Protein AF-A0A7X7N9G4-F1 (afdb_monomer)

Secondary structure (DSSP, 8-state):
-----EE--TTS-B--EEE-TTS-EEEE-SS-B---TT-----SSTT--TTSPPPPGGG------EEPPPPP-TT--SS--IIIIIHHHHHHHTTTTTTS--TT-S-----PPP--TTSSSPPPHHHHHHHSSTTTS----TT-S-SS--TTSSHHHHSSHHHHHHTTSSHHHHT-HHHHHHHHHHHHTTT---SS--SS-GGGPEE-HHHHHHHHHHHHHHH-HHHHTS-GGGT--SSSGGG-HHHHTTS-GGGT------TT---STT-HHHHHHHHHHHHTEEPPPPPPTTSS---SS-SS---S--TTTTTSSS--

pLDDT: mean 86.3, std 14.55, range [37.72, 98.81]

Mean predicted aligned error: 7.98 Å

Solvent-accessible surface area (backbone atoms only — not comparable to full-atom values): 19242 Å² total; per-residue (Å²): 139,86,80,86,54,60,61,73,70,56,80,40,84,41,69,55,64,48,60,49,97,86,64,37,40,38,40,69,52,96,57,73,50,71,42,57,85,91,60,87,86,85,73,75,53,94,87,53,68,87,90,54,79,52,79,60,68,92,78,49,88,73,68,73,73,40,79,74,78,79,79,85,55,86,88,58,88,80,49,74,27,30,62,52,56,41,41,44,43,30,64,74,65,37,23,90,60,16,53,73,78,47,96,78,55,93,53,54,45,40,63,45,61,61,96,50,99,80,54,98,73,75,61,29,41,23,55,49,53,47,60,70,34,89,57,34,50,30,62,79,44,90,97,68,61,69,97,66,92,56,78,39,71,39,19,25,60,46,12,50,45,49,60,43,43,78,72,50,75,41,59,73,40,66,74,31,58,69,52,44,50,46,50,37,49,39,29,58,57,53,60,50,59,64,33,66,88,67,81,49,39,47,73,68,42,44,77,30,70,66,26,38,51,53,35,32,52,53,36,28,75,65,72,29,61,74,68,36,68,49,61,63,56,73,36,49,32,74,55,30,61,88,58,8,44,71,70,21,34,30,17,42,58,94,68,73,25,61,53,74,37,79,77,80,43,40,83,43,80,81,28,69,66,44,48,50,50,53,52,32,57,61,49,20,40,45,67,48,72,67,45,50,95,68,56,29,62,74,55,84,75,76,84,77,84,74,49,86,42,62,76,74,62,65,68,62,70,79,72,122

Structure (mmCIF, N/CA/C/O backbone):
data_AF-A0A7X7N9G4-F1
#
_entry.id   AF-A0A7X7N9G4-F1
#
loop_
_atom_site.group_PDB
_atom_site.id
_atom_site.type_symbol
_atom_site.label_atom_id
_atom_site.label_alt_id
_atom_site.label_comp_id
_atom_site.label_asym_id
_atom_site.label_entity_id
_atom_site.label_seq_id
_atom_site.pdbx_PDB_ins_code
_atom_site.Cartn_x
_atom_site.Cartn_y
_atom_site.Cartn_z
_atom_site.occupancy
_atom_site.B_iso_or_equiv
_atom_site.auth_seq_id
_atom_site.auth_comp_id
_atom_site.auth_asym_id
_atom_site.auth_atom_id
_atom_site.pdbx_PDB_model_num
ATOM 1 N N . ASP A 1 1 ? 17.785 -18.626 -19.287 1.00 74.75 1 ASP A N 1
ATOM 2 C CA . ASP A 1 1 ? 18.273 -17.929 -20.500 1.00 74.75 1 ASP A CA 1
ATOM 3 C C . ASP A 1 1 ? 17.865 -16.450 -20.542 1.00 74.75 1 ASP A C 1
ATOM 5 O O . ASP A 1 1 ? 18.424 -15.724 -21.350 1.00 74.75 1 ASP A O 1
ATOM 9 N N . GLY A 1 2 ? 16.975 -15.982 -19.654 1.00 81.06 2 GLY A N 1
ATOM 10 C CA . GLY A 1 2 ? 16.645 -14.555 -19.510 1.00 81.06 2 GLY A CA 1
ATOM 11 C C . GLY A 1 2 ? 15.605 -14.051 -20.513 1.00 81.06 2 GLY A C 1
ATOM 12 O O . GLY A 1 2 ? 15.387 -12.847 -20.603 1.00 81.06 2 GLY A O 1
ATOM 13 N N . GLN A 1 3 ? 14.977 -14.957 -21.263 1.00 82.69 3 GLN A N 1
ATOM 14 C CA . GLN A 1 3 ? 13.930 -14.633 -22.227 1.00 82.69 3 GLN A CA 1
ATOM 15 C C . GLN A 1 3 ? 12.581 -14.476 -21.513 1.00 82.69 3 GLN A C 1
ATOM 17 O O . GLN A 1 3 ? 12.318 -15.156 -20.521 1.00 82.69 3 GLN A O 1
ATOM 22 N N . ALA A 1 4 ? 11.724 -13.590 -22.023 1.00 86.81 4 ALA A N 1
ATOM 23 C CA . ALA A 1 4 ? 10.362 -13.393 -21.536 1.00 86.81 4 ALA A CA 1
ATOM 24 C C . ALA A 1 4 ? 9.402 -13.239 -22.723 1.00 86.81 4 ALA A C 1
ATOM 26 O O . ALA A 1 4 ? 9.714 -12.530 -23.680 1.00 86.81 4 ALA A O 1
ATOM 27 N N . HIS A 1 5 ? 8.250 -13.909 -22.659 1.00 89.06 5 HIS A N 1
ATOM 28 C CA . HIS A 1 5 ? 7.237 -13.934 -23.712 1.00 89.06 5 HIS A CA 1
ATOM 29 C C . HIS A 1 5 ? 5.847 -13.898 -23.070 1.00 89.06 5 HIS A C 1
ATOM 31 O O . HIS A 1 5 ? 5.481 -14.812 -22.337 1.00 89.06 5 HIS A O 1
ATOM 37 N N . PHE A 1 6 ? 5.103 -12.815 -23.286 1.00 90.94 6 PHE A N 1
ATOM 38 C CA . PHE A 1 6 ? 3.817 -12.595 -22.628 1.00 90.94 6 PHE A CA 1
ATOM 39 C C . PHE A 1 6 ? 2.901 -11.677 -23.440 1.00 90.94 6 PHE A C 1
ATOM 41 O O . PHE A 1 6 ? 3.365 -10.849 -24.229 1.00 90.94 6 PHE A O 1
ATOM 48 N N . ASN A 1 7 ? 1.595 -11.801 -23.208 1.00 91.88 7 ASN A N 1
ATOM 49 C CA . ASN A 1 7 ? 0.581 -10.951 -23.820 1.00 91.88 7 ASN A CA 1
ATOM 50 C C . ASN A 1 7 ? 0.554 -9.563 -23.163 1.00 91.88 7 ASN A C 1
ATOM 52 O O . ASN A 1 7 ? 0.627 -9.426 -21.941 1.00 91.88 7 ASN A O 1
ATOM 56 N N . LEU A 1 8 ? 0.398 -8.519 -23.980 1.00 90.88 8 LEU A N 1
ATOM 57 C CA . LEU A 1 8 ? 0.253 -7.134 -23.531 1.00 90.88 8 LEU A CA 1
ATOM 58 C C . LEU A 1 8 ? -1.127 -6.580 -23.903 1.00 90.88 8 LEU A C 1
ATOM 60 O O . LEU A 1 8 ? -1.654 -6.914 -24.966 1.00 90.88 8 LEU A O 1
ATOM 64 N N . PRO A 1 9 ? -1.711 -5.690 -23.081 1.00 90.31 9 PRO A N 1
ATOM 65 C CA . PRO A 1 9 ? -2.938 -5.009 -23.456 1.00 90.31 9 PRO A CA 1
ATOM 66 C C . PRO A 1 9 ? -2.675 -4.036 -24.613 1.00 90.31 9 PRO A C 1
ATOM 68 O O . PRO A 1 9 ? -1.755 -3.216 -24.570 1.00 90.31 9 PRO A O 1
ATOM 71 N N . SER A 1 10 ? -3.513 -4.102 -25.645 1.00 92.06 10 SER A N 1
ATOM 72 C CA . SER A 1 10 ? -3.410 -3.219 -26.807 1.00 92.06 10 SER A CA 1
ATOM 73 C C . SER A 1 10 ? -3.841 -1.789 -26.480 1.00 92.06 10 SER A C 1
ATOM 75 O O . SER A 1 10 ? -4.840 -1.586 -25.788 1.00 92.06 10 SER A O 1
ATOM 77 N N . GLY A 1 11 ? -3.144 -0.796 -27.036 1.00 90.44 11 GLY A N 1
ATOM 78 C CA . GLY A 1 11 ? -3.508 0.620 -26.897 1.00 90.44 11 GLY A CA 1
ATOM 79 C C . GLY A 1 11 ? -3.237 1.233 -25.516 1.00 90.44 11 GLY A C 1
ATOM 80 O O . GLY A 1 11 ? -3.712 2.333 -25.239 1.00 90.44 11 GLY A O 1
ATOM 81 N N . ILE A 1 12 ? -2.472 0.552 -24.656 1.00 90.38 12 ILE A N 1
ATOM 82 C CA . ILE A 1 12 ? -2.100 1.025 -23.315 1.00 90.38 12 ILE A CA 1
ATOM 83 C C . ILE A 1 12 ? -0.577 1.252 -23.258 1.00 90.38 12 ILE A C 1
ATOM 85 O O . ILE A 1 12 ? 0.165 0.409 -23.763 1.00 90.38 12 ILE A O 1
ATOM 89 N N . PRO A 1 13 ? -0.086 2.358 -22.658 1.00 92.19 13 PRO A N 1
ATOM 90 C CA . PRO A 1 13 ? 1.337 2.525 -22.371 1.00 92.19 13 PRO A CA 1
ATOM 91 C C . PRO A 1 13 ? 1.828 1.463 -21.402 1.00 92.19 13 PRO A C 1
ATOM 93 O O . PRO A 1 13 ? 1.299 1.355 -20.296 1.00 92.19 13 PRO A O 1
ATOM 96 N N . ILE A 1 14 ? 2.893 0.756 -21.766 1.00 90.88 14 ILE A N 1
ATOM 97 C CA . ILE A 1 14 ? 3.520 -0.232 -20.891 1.00 90.88 14 ILE A CA 1
ATOM 98 C C . ILE A 1 14 ? 4.978 0.136 -20.638 1.00 90.88 14 ILE A C 1
ATOM 100 O O . ILE A 1 14 ? 5.727 0.485 -21.551 1.00 90.88 14 ILE A O 1
ATOM 104 N N . GLN A 1 15 ? 5.373 0.042 -19.372 1.00 91.00 15 GLN A N 1
ATOM 105 C CA . GLN A 1 15 ? 6.755 0.085 -18.919 1.00 91.00 15 GLN A CA 1
ATOM 106 C C . GLN A 1 15 ? 7.137 -1.300 -18.392 1.00 91.00 15 GLN A C 1
ATOM 108 O O . GLN A 1 15 ? 6.329 -1.959 -17.745 1.00 91.00 15 GLN A O 1
ATOM 113 N N . LEU A 1 16 ? 8.370 -1.731 -18.658 1.00 91.81 16 LEU A N 1
ATOM 114 C CA . LEU A 1 16 ? 8.888 -3.027 -18.225 1.00 91.81 16 LEU A CA 1
ATOM 115 C C . LEU A 1 16 ? 9.985 -2.844 -17.173 1.00 91.81 16 LEU A C 1
ATOM 117 O O . LEU A 1 16 ? 10.823 -1.942 -17.283 1.00 91.81 16 LEU A O 1
ATOM 121 N N . GLN A 1 17 ? 9.989 -3.729 -16.178 1.00 93.44 17 GLN A N 1
ATOM 122 C CA . GLN A 1 17 ? 11.024 -3.831 -15.153 1.00 93.44 17 GLN A CA 1
ATOM 123 C C . GLN A 1 17 ? 11.532 -5.270 -15.090 1.00 93.44 17 GLN A C 1
ATOM 125 O O . GLN A 1 17 ? 10.741 -6.204 -14.980 1.00 93.44 17 GLN A O 1
ATOM 130 N N . ALA A 1 18 ? 12.850 -5.450 -15.153 1.00 93.62 18 ALA A N 1
ATOM 131 C CA . ALA A 1 18 ? 13.470 -6.741 -14.886 1.00 93.62 18 ALA A CA 1
ATOM 132 C C . ALA A 1 18 ? 13.637 -6.884 -13.372 1.00 93.62 18 ALA A C 1
ATOM 134 O O . ALA A 1 18 ? 14.302 -6.048 -12.758 1.00 93.62 18 ALA A O 1
ATOM 135 N N . LEU A 1 19 ? 13.036 -7.912 -12.776 1.00 94.56 19 LEU A N 1
ATOM 136 C CA . LEU A 1 19 ? 13.039 -8.123 -11.327 1.00 94.56 19 LEU A CA 1
ATOM 137 C C . LEU A 1 19 ? 14.070 -9.183 -10.922 1.00 94.56 19 LEU A C 1
ATOM 139 O O . LEU A 1 19 ? 14.313 -10.138 -11.661 1.00 94.56 19 LEU A O 1
ATOM 143 N N . ASP A 1 20 ? 14.671 -9.036 -9.742 1.00 95.56 20 ASP A N 1
ATOM 144 C CA . ASP A 1 20 ? 15.473 -10.094 -9.131 1.00 95.56 20 ASP A CA 1
ATOM 145 C C . ASP A 1 20 ? 14.619 -11.062 -8.288 1.00 95.56 20 ASP A C 1
ATOM 147 O O . ASP A 1 20 ? 13.395 -10.960 -8.196 1.00 95.56 20 ASP A O 1
ATOM 151 N N . LYS A 1 21 ? 15.280 -12.021 -7.628 1.00 94.88 21 LYS A N 1
ATOM 152 C CA . LYS A 1 21 ? 14.615 -13.029 -6.790 1.00 94.88 21 LYS A CA 1
ATOM 153 C C . LYS A 1 21 ? 13.880 -12.464 -5.567 1.00 94.88 21 LYS A C 1
ATOM 155 O O . LYS A 1 21 ? 13.141 -13.212 -4.935 1.00 94.88 21 LYS A O 1
ATOM 160 N N . THR A 1 22 ? 14.138 -11.215 -5.167 1.00 94.19 22 THR A N 1
ATOM 161 C CA . THR A 1 22 ? 13.434 -10.565 -4.050 1.00 94.19 22 THR A CA 1
ATOM 162 C C . THR A 1 22 ? 12.274 -9.697 -4.537 1.00 94.19 22 THR A C 1
ATOM 164 O O . THR A 1 22 ? 11.559 -9.133 -3.707 1.00 94.19 22 THR A O 1
ATOM 167 N N . GLY A 1 23 ? 12.046 -9.638 -5.854 1.00 94.06 23 GLY A N 1
ATOM 168 C CA . GLY A 1 23 ? 11.006 -8.830 -6.484 1.00 94.06 23 GLY A CA 1
ATOM 169 C C . GLY A 1 23 ? 11.432 -7.385 -6.741 1.00 94.06 23 GLY A C 1
ATOM 170 O O . GLY A 1 23 ? 10.579 -6.570 -7.068 1.00 94.06 23 GLY A O 1
ATOM 171 N N . GLN A 1 24 ? 12.719 -7.050 -6.585 1.00 97.44 24 GLN A N 1
ATOM 172 C CA . GLN A 1 24 ? 13.220 -5.689 -6.778 1.00 97.44 24 GLN A CA 1
ATOM 173 C C . GLN A 1 24 ? 13.616 -5.447 -8.236 1.00 97.44 24 GLN A C 1
ATOM 175 O O . GLN A 1 24 ? 14.276 -6.286 -8.855 1.00 97.44 24 GLN A O 1
ATOM 180 N N . ALA A 1 25 ? 13.282 -4.274 -8.773 1.00 95.75 25 ALA A N 1
ATOM 181 C CA . ALA A 1 25 ? 13.657 -3.875 -10.123 1.00 95.75 2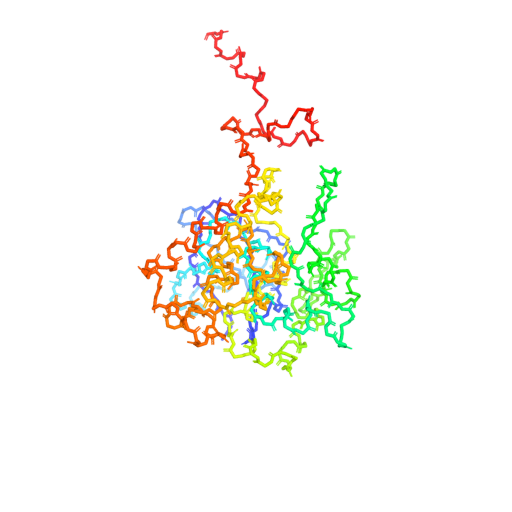5 ALA A CA 1
ATOM 182 C C . ALA A 1 25 ? 15.178 -3.699 -10.265 1.00 95.75 25 ALA A C 1
ATOM 184 O O . ALA A 1 25 ? 15.760 -2.714 -9.808 1.00 95.75 25 ALA A O 1
ATOM 185 N N . VAL A 1 26 ? 15.826 -4.637 -10.958 1.00 95.12 26 VAL A N 1
ATOM 186 C CA . VAL A 1 26 ? 17.237 -4.566 -11.366 1.00 95.12 26 VAL A CA 1
ATOM 187 C C . VAL A 1 26 ? 17.431 -3.494 -12.424 1.00 95.12 26 VAL A C 1
ATOM 189 O O . VAL A 1 26 ? 18.416 -2.765 -12.381 1.00 95.12 26 VAL A O 1
ATOM 192 N N . MET A 1 27 ? 16.503 -3.390 -13.372 1.00 91.94 27 MET A N 1
ATOM 193 C CA . MET A 1 27 ? 16.532 -2.375 -14.418 1.00 91.94 27 MET A CA 1
ATOM 194 C C . MET A 1 27 ? 15.106 -2.003 -14.807 1.00 91.94 27 MET A C 1
ATOM 196 O O . MET A 1 27 ? 14.232 -2.864 -14.885 1.00 91.94 27 MET A O 1
ATOM 200 N N . THR A 1 28 ? 14.879 -0.717 -15.063 1.00 90.81 28 THR A N 1
ATOM 201 C CA . THR A 1 28 ? 13.583 -0.189 -15.503 1.00 90.81 28 THR A CA 1
ATOM 202 C C . THR A 1 28 ? 13.723 0.447 -16.874 1.00 90.81 28 THR A C 1
ATOM 204 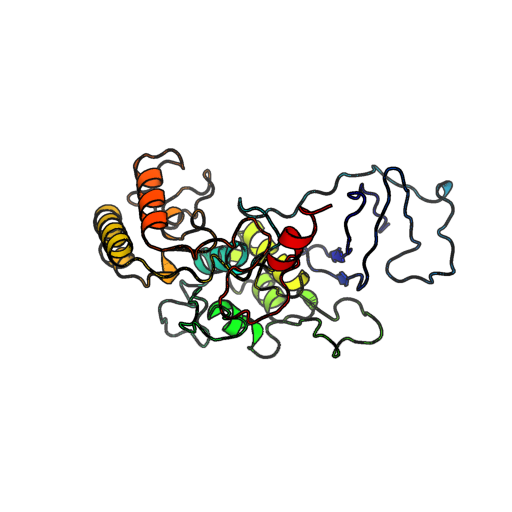O O . THR A 1 28 ? 14.592 1.294 -17.088 1.00 90.81 28 THR A O 1
ATOM 207 N N . MET A 1 29 ? 12.839 0.083 -17.797 1.00 89.31 29 MET A N 1
ATOM 208 C CA . MET A 1 29 ? 12.732 0.743 -19.092 1.00 89.31 29 MET A CA 1
ATOM 209 C C . MET A 1 29 ? 12.182 2.160 -18.897 1.00 89.31 29 MET A C 1
ATOM 211 O O . MET A 1 29 ? 10.997 2.338 -18.663 1.00 89.31 29 MET A O 1
ATOM 215 N N . ARG A 1 30 ? 13.008 3.204 -19.014 1.00 86.56 30 ARG A N 1
ATOM 216 C CA . ARG A 1 30 ? 12.574 4.609 -18.823 1.00 86.56 30 ARG A CA 1
ATOM 217 C C . ARG A 1 30 ? 11.840 5.206 -20.039 1.00 86.56 30 ARG A C 1
ATOM 219 O O . ARG A 1 30 ? 11.914 6.404 -20.293 1.00 86.56 30 ARG A O 1
ATOM 226 N N . THR A 1 31 ? 11.142 4.363 -20.791 1.00 85.06 31 THR A N 1
ATOM 227 C CA . THR A 1 31 ? 10.294 4.694 -21.942 1.00 85.06 31 THR A CA 1
ATOM 228 C C . THR A 1 31 ? 9.011 3.866 -21.869 1.00 85.06 31 THR A C 1
ATOM 230 O O . THR A 1 31 ? 8.886 2.976 -21.025 1.00 85.06 31 THR A O 1
ATOM 233 N N . PHE A 1 32 ? 8.058 4.158 -22.750 1.00 89.94 32 PHE A N 1
ATOM 234 C CA . PHE A 1 32 ? 6.839 3.370 -22.895 1.00 89.94 32 PHE A CA 1
ATOM 235 C C . PHE A 1 32 ? 6.830 2.660 -24.243 1.00 89.94 32 PHE A C 1
ATOM 237 O O . PHE A 1 32 ? 7.218 3.247 -25.255 1.00 89.94 32 PHE A O 1
ATOM 244 N N . ILE A 1 33 ? 6.353 1.420 -24.239 1.00 91.19 33 ILE A N 1
ATOM 245 C CA . ILE A 1 33 ? 5.955 0.692 -25.442 1.00 91.19 33 ILE A CA 1
ATOM 246 C C . ILE A 1 33 ? 4.432 0.682 -25.543 1.00 91.19 33 ILE A C 1
ATOM 248 O O . ILE A 1 33 ? 3.727 0.813 -24.542 1.00 91.19 33 ILE A O 1
ATOM 252 N N . TYR A 1 34 ? 3.946 0.521 -26.765 1.00 92.00 34 TYR A N 1
ATOM 253 C CA . TYR A 1 34 ? 2.535 0.398 -27.096 1.00 92.00 34 TYR A CA 1
ATOM 254 C C . TYR A 1 34 ? 2.430 -0.633 -28.211 1.00 92.00 34 TYR A C 1
ATOM 256 O O . TYR A 1 34 ? 3.295 -0.659 -29.085 1.00 92.00 34 TYR A O 1
ATOM 264 N N . VAL A 1 35 ? 1.384 -1.453 -28.178 1.00 92.12 35 VAL A N 1
ATOM 265 C CA . VAL A 1 35 ? 1.111 -2.456 -29.212 1.00 92.12 35 VAL A CA 1
ATOM 266 C C . VAL A 1 35 ? -0.328 -2.338 -29.703 1.00 92.12 35 VAL A C 1
ATOM 268 O O . VAL A 1 35 ? -1.230 -1.959 -28.945 1.00 92.12 35 VAL A O 1
ATOM 271 N N . GLN A 1 36 ? -0.541 -2.639 -30.979 1.00 95.00 36 GLN A N 1
ATOM 272 C CA . GLN A 1 36 ? -1.855 -2.772 -31.601 1.00 95.00 36 GLN A CA 1
ATOM 273 C C . GLN A 1 36 ? -2.400 -4.201 -31.446 1.00 95.00 36 GLN A C 1
ATOM 275 O O . GLN A 1 36 ? -1.637 -5.137 -31.195 1.00 95.00 36 GLN A O 1
ATOM 280 N N . PRO A 1 37 ? -3.720 -4.412 -31.606 1.00 94.81 37 PRO A N 1
ATOM 281 C CA . PRO A 1 37 ? -4.286 -5.757 -31.620 1.00 94.81 37 PRO A CA 1
ATOM 282 C C . PRO A 1 37 ? -3.608 -6.648 -32.675 1.00 94.81 37 PRO A C 1
ATOM 284 O O . PRO A 1 37 ? -3.572 -6.302 -33.854 1.00 94.81 37 PRO A O 1
ATOM 287 N N . GLY A 1 38 ? -3.078 -7.797 -32.246 1.00 90.75 38 GLY A N 1
ATOM 288 C CA . GLY A 1 38 ? -2.390 -8.763 -33.115 1.00 90.75 38 GLY A CA 1
ATOM 289 C C . GLY A 1 38 ? -0.937 -8.418 -33.466 1.00 90.75 38 GLY A C 1
ATOM 290 O O . GLY A 1 38 ? -0.303 -9.173 -34.199 1.00 90.75 38 GLY A O 1
ATOM 291 N N . GLU A 1 39 ? -0.395 -7.309 -32.958 1.00 92.19 39 GLU A N 1
ATOM 292 C CA . GLU A 1 39 ? 1.006 -6.936 -33.166 1.00 92.19 39 GLU A CA 1
ATOM 293 C C . GLU A 1 39 ? 1.948 -7.776 -32.289 1.00 92.19 39 GLU A C 1
ATOM 295 O O . GLU A 1 39 ? 1.722 -7.934 -31.089 1.00 92.19 39 GLU A O 1
ATOM 300 N N . LEU A 1 40 ? 3.038 -8.276 -32.883 1.00 88.69 40 LEU A N 1
ATOM 301 C CA . LEU A 1 40 ? 4.139 -8.916 -32.162 1.00 88.69 40 LEU A CA 1
ATOM 302 C C . LEU A 1 40 ? 5.310 -7.937 -32.043 1.00 88.69 40 LEU A C 1
ATOM 304 O O . LEU A 1 40 ? 5.931 -7.579 -33.044 1.00 88.69 40 LEU A O 1
ATOM 308 N N . LEU A 1 41 ? 5.642 -7.554 -30.811 1.00 87.25 41 LEU A N 1
ATOM 309 C CA . LEU A 1 41 ? 6.802 -6.723 -30.502 1.00 87.25 41 LEU A CA 1
ATOM 310 C C . LEU A 1 41 ? 7.933 -7.586 -29.926 1.00 87.25 41 LEU A C 1
ATOM 312 O O . LEU A 1 41 ? 7.726 -8.329 -28.971 1.00 87.25 41 LEU A O 1
ATOM 316 N N . SER A 1 42 ? 9.143 -7.452 -30.472 1.00 84.56 42 SER A N 1
ATOM 317 C CA . SER A 1 42 ? 10.336 -8.182 -30.016 1.00 84.56 42 SER A CA 1
ATOM 318 C C . SER A 1 42 ? 11.539 -7.255 -29.852 1.00 84.56 42 SER A C 1
ATOM 320 O O . SER A 1 42 ? 11.732 -6.352 -30.667 1.00 84.56 42 SER A O 1
ATOM 322 N N . CYS A 1 43 ? 12.389 -7.515 -28.859 1.00 80.88 43 CYS A N 1
ATOM 323 C CA . CYS A 1 43 ? 13.656 -6.813 -28.651 1.00 80.88 43 CYS A CA 1
ATOM 324 C C . CYS A 1 43 ? 14.810 -7.801 -28.416 1.00 80.88 43 CYS A C 1
ATOM 326 O O . CYS A 1 43 ? 14.594 -8.931 -27.987 1.00 80.88 43 CYS A O 1
ATOM 328 N N . VAL A 1 44 ? 16.044 -7.373 -28.715 1.00 80.38 44 VAL A N 1
ATOM 329 C CA . VAL A 1 44 ? 17.269 -8.167 -28.472 1.00 80.38 44 VAL A CA 1
ATOM 330 C C . VAL A 1 44 ? 17.520 -8.333 -26.966 1.00 80.38 44 VAL A C 1
ATOM 332 O O . VAL A 1 44 ? 17.960 -9.386 -26.518 1.00 80.38 44 VAL A O 1
ATOM 335 N N . GLY A 1 45 ? 17.235 -7.284 -26.192 1.00 78.88 45 GLY A N 1
ATOM 336 C CA . GLY A 1 45 ? 17.450 -7.219 -24.751 1.00 78.88 45 GLY A CA 1
ATOM 337 C C . GLY A 1 45 ? 17.073 -5.848 -24.184 1.00 78.88 45 GLY A C 1
ATOM 338 O O . GLY A 1 45 ? 16.659 -4.939 -24.914 1.00 78.88 45 GLY A O 1
ATOM 339 N N . CYS A 1 46 ? 17.204 -5.687 -22.868 1.00 79.44 46 CYS A N 1
ATOM 340 C CA . CYS A 1 46 ? 16.883 -4.441 -22.174 1.00 79.44 46 CYS A CA 1
ATOM 341 C C . CYS A 1 46 ? 17.909 -3.344 -22.509 1.00 79.44 46 CYS A C 1
ATOM 343 O O . CYS A 1 46 ? 19.011 -3.351 -21.976 1.00 79.44 46 CYS A O 1
ATOM 345 N N . HIS A 1 47 ? 17.516 -2.369 -23.338 1.00 77.56 47 HIS A N 1
ATOM 346 C CA . HIS A 1 47 ? 18.354 -1.229 -23.747 1.00 77.56 47 HIS A CA 1
ATOM 347 C C . HIS A 1 47 ? 19.550 -1.595 -24.662 1.00 77.56 47 HIS A C 1
ATOM 349 O O . HIS A 1 47 ? 20.567 -0.900 -24.693 1.00 77.56 47 HIS A O 1
ATOM 355 N N . GLU A 1 48 ? 19.390 -2.659 -25.453 1.00 76.88 48 GLU A N 1
ATOM 356 C CA . GLU A 1 48 ? 20.305 -3.033 -26.540 1.00 76.88 48 GLU A CA 1
ATOM 357 C C . GLU A 1 48 ? 20.233 -2.066 -27.740 1.00 76.88 48 GLU A C 1
ATOM 359 O O . GLU A 1 48 ? 19.341 -1.215 -27.838 1.00 76.88 48 GLU A O 1
ATOM 364 N N . ASN A 1 49 ? 21.186 -2.176 -28.673 1.00 74.50 49 ASN A N 1
ATOM 365 C CA . ASN A 1 49 ? 21.260 -1.290 -29.837 1.00 74.50 49 ASN A CA 1
ATOM 366 C C . ASN A 1 49 ? 19.984 -1.379 -30.694 1.00 74.50 49 ASN A C 1
ATOM 368 O O . ASN A 1 49 ? 19.701 -2.402 -31.309 1.00 74.50 49 ASN A O 1
ATOM 372 N N . LYS A 1 50 ? 19.248 -0.268 -30.803 1.00 69.56 50 LYS A N 1
ATOM 373 C CA . LYS A 1 50 ? 17.990 -0.180 -31.566 1.00 69.56 50 LYS A CA 1
ATOM 374 C C . LYS A 1 50 ? 18.120 -0.475 -33.067 1.00 69.56 50 LYS A C 1
ATOM 376 O O . LYS A 1 50 ? 17.116 -0.742 -33.715 1.00 69.56 50 LYS A O 1
ATOM 381 N N . ASN A 1 51 ? 19.330 -0.386 -33.622 1.00 76.25 51 ASN A N 1
ATOM 382 C CA . ASN A 1 51 ? 19.604 -0.686 -35.030 1.00 76.25 51 ASN A CA 1
ATOM 383 C C . ASN A 1 51 ? 19.998 -2.154 -35.251 1.00 76.25 51 ASN A C 1
ATOM 385 O O . ASN A 1 51 ? 20.311 -2.545 -36.375 1.00 76.25 51 ASN A O 1
ATOM 389 N N . GLN A 1 52 ? 20.027 -2.961 -34.191 1.00 76.56 52 GLN A N 1
ATOM 390 C CA . GLN A 1 52 ? 20.320 -4.380 -34.263 1.00 76.56 52 GLN A CA 1
ATOM 391 C C . GLN A 1 52 ? 19.013 -5.170 -34.296 1.00 76.56 52 GLN A C 1
ATOM 393 O O . GLN A 1 52 ? 18.160 -5.031 -33.419 1.00 76.56 52 GLN A O 1
ATOM 398 N N . ALA A 1 53 ? 18.858 -6.015 -35.314 1.00 72.56 53 ALA A N 1
ATOM 399 C CA . ALA A 1 53 ? 17.737 -6.939 -35.373 1.00 72.56 53 ALA A CA 1
ATOM 400 C C . ALA A 1 53 ? 17.898 -8.035 -34.301 1.00 72.56 53 ALA A C 1
ATOM 402 O O . ALA A 1 53 ? 19.024 -8.496 -34.069 1.00 72.56 53 ALA A O 1
ATOM 403 N N . PRO A 1 54 ? 16.800 -8.485 -33.666 1.00 67.44 54 PRO A N 1
ATOM 404 C CA . PRO A 1 54 ? 16.837 -9.672 -32.825 1.00 67.44 54 PRO A CA 1
ATOM 405 C C . PRO A 1 54 ? 17.281 -10.893 -33.644 1.00 67.44 54 PRO A C 1
ATOM 407 O O . PRO A 1 54 ? 17.046 -10.943 -34.858 1.00 67.44 54 PRO A O 1
ATOM 410 N N . PRO A 1 55 ? 17.909 -11.896 -33.003 1.00 66.88 55 PRO A N 1
ATOM 411 C CA . PRO A 1 55 ? 18.127 -13.186 -33.639 1.00 66.88 55 PRO A CA 1
ATOM 412 C C . PRO A 1 55 ? 16.800 -13.717 -34.208 1.00 66.88 55 PRO A C 1
ATOM 414 O O . PRO A 1 55 ? 15.749 -13.503 -33.598 1.00 66.88 55 PRO A O 1
ATOM 417 N N . PRO A 1 56 ? 16.809 -14.404 -35.363 1.00 66.56 56 PRO A N 1
ATOM 418 C CA . PRO A 1 56 ? 15.585 -14.940 -35.950 1.00 66.56 56 PRO A CA 1
ATOM 419 C C . PRO A 1 56 ? 14.846 -15.829 -34.942 1.00 66.56 56 PRO A C 1
ATOM 421 O O . PRO A 1 56 ? 15.480 -16.621 -34.253 1.00 66.56 56 PRO A O 1
ATOM 424 N N . ALA A 1 57 ? 13.511 -15.749 -34.889 1.00 59.72 57 ALA A N 1
ATOM 425 C CA . ALA A 1 57 ? 12.681 -16.442 -33.891 1.00 59.72 57 ALA A CA 1
ATOM 426 C C . ALA A 1 57 ? 12.921 -17.962 -33.811 1.00 59.72 57 ALA A C 1
ATOM 428 O O . ALA A 1 57 ? 12.747 -18.562 -32.762 1.00 59.72 57 ALA A O 1
ATOM 429 N N . ARG A 1 58 ? 13.400 -18.585 -34.898 1.00 54.97 58 ARG A N 1
ATOM 430 C CA . ARG A 1 58 ? 13.799 -20.005 -34.942 1.00 54.97 58 ARG A CA 1
ATOM 431 C C . ARG A 1 58 ? 15.033 -20.334 -34.084 1.00 54.97 58 ARG A C 1
ATOM 433 O O . ARG A 1 58 ? 15.293 -21.505 -33.838 1.00 54.97 58 ARG A O 1
ATOM 440 N N . ALA A 1 59 ? 15.786 -19.317 -33.666 1.00 55.69 59 ALA A N 1
ATOM 441 C CA . ALA A 1 59 ? 16.894 -19.389 -32.717 1.00 55.69 59 ALA A CA 1
ATOM 442 C C . ALA A 1 59 ? 16.466 -19.058 -31.272 1.00 55.69 59 ALA A C 1
ATOM 444 O O . ALA A 1 59 ? 17.283 -19.168 -30.360 1.00 55.69 59 ALA A O 1
ATOM 445 N N . LEU A 1 60 ? 15.208 -18.654 -31.059 1.00 59.59 60 LEU A N 1
ATOM 446 C CA . LEU A 1 60 ? 14.645 -18.362 -29.747 1.00 59.59 60 LEU A CA 1
ATOM 447 C C . LEU A 1 60 ? 13.759 -19.542 -29.330 1.00 59.59 60 LEU A C 1
ATOM 449 O O . LEU A 1 60 ? 12.763 -19.844 -29.986 1.00 59.59 60 LEU A O 1
ATOM 453 N N . ASN A 1 61 ? 14.099 -20.204 -28.225 1.00 64.06 61 ASN A N 1
ATOM 454 C CA . ASN A 1 61 ? 13.171 -21.104 -27.536 1.00 64.06 61 ASN A CA 1
ATOM 455 C C . ASN A 1 61 ? 12.145 -20.250 -26.782 1.00 64.06 61 ASN A C 1
ATOM 457 O O . ASN A 1 61 ? 12.128 -20.228 -25.553 1.00 64.06 61 ASN A O 1
ATOM 461 N N . LEU A 1 62 ? 11.318 -19.505 -27.523 1.00 65.81 62 LEU A N 1
ATOM 462 C CA . LEU A 1 62 ? 10.194 -18.781 -26.946 1.00 65.81 62 LEU A CA 1
ATOM 463 C C . LEU A 1 62 ? 9.280 -19.837 -26.318 1.00 65.81 62 LEU A C 1
ATOM 465 O O . LEU A 1 62 ? 8.687 -20.648 -27.029 1.00 65.81 62 LEU A O 1
ATOM 469 N N . GLY A 1 63 ? 9.256 -19.883 -24.986 1.00 70.38 63 GLY A N 1
ATOM 470 C CA . GLY A 1 63 ? 8.363 -20.749 -24.223 1.00 70.38 63 GLY A CA 1
ATOM 471 C C . GLY A 1 63 ? 6.890 -20.380 -24.439 1.00 70.38 63 GLY A C 1
ATOM 472 O O . GLY A 1 63 ? 6.523 -19.727 -25.421 1.00 70.38 63 GLY A O 1
ATOM 473 N N . SER A 1 64 ? 6.025 -20.778 -23.505 1.00 78.19 64 SER A N 1
ATOM 474 C CA . SER A 1 64 ? 4.626 -20.340 -23.518 1.00 78.19 64 SER A CA 1
ATOM 475 C C . SER A 1 64 ? 4.528 -18.812 -23.546 1.00 78.19 64 SER A C 1
ATOM 477 O O . SER A 1 64 ? 5.351 -18.115 -22.956 1.00 78.19 64 SER A O 1
ATOM 479 N N . CYS A 1 65 ? 3.544 -18.295 -24.285 1.00 84.50 65 CYS A N 1
ATOM 480 C CA . CYS A 1 65 ? 3.142 -16.901 -24.145 1.00 84.50 65 CYS A CA 1
ATOM 481 C C . CYS A 1 65 ? 2.235 -16.816 -22.922 1.00 84.50 65 CYS A C 1
ATOM 483 O O . CYS A 1 65 ? 1.126 -17.355 -22.954 1.00 84.50 65 CYS A O 1
ATOM 485 N N . ASP A 1 66 ? 2.716 -16.189 -21.856 1.00 87.06 66 ASP A N 1
ATOM 486 C CA . ASP A 1 66 ? 1.970 -16.103 -20.606 1.00 87.06 66 ASP A CA 1
ATOM 487 C C . ASP A 1 66 ? 1.091 -14.842 -20.568 1.00 87.06 66 ASP A C 1
ATOM 489 O O . ASP A 1 66 ? 1.433 -13.796 -21.125 1.00 87.06 66 ASP A O 1
ATOM 493 N N . ASP A 1 67 ? -0.049 -14.908 -19.882 1.00 89.69 67 ASP A N 1
ATOM 494 C CA . ASP A 1 67 ? -0.845 -13.713 -19.598 1.00 89.69 67 ASP A CA 1
ATOM 495 C C . ASP A 1 67 ? -0.257 -12.941 -18.413 1.00 89.69 67 ASP A C 1
ATOM 497 O O . ASP A 1 67 ? 0.149 -13.515 -17.397 1.00 89.69 67 ASP A O 1
ATOM 501 N N . ILE A 1 68 ? -0.245 -11.609 -18.510 1.00 87.25 68 ILE A N 1
ATOM 502 C CA . ILE A 1 68 ? 0.187 -10.769 -17.393 1.00 87.25 68 ILE A CA 1
ATOM 503 C C . ILE A 1 68 ? -0.850 -10.794 -16.267 1.00 87.25 68 ILE A C 1
ATOM 505 O O . ILE A 1 68 ? -2.042 -10.565 -16.472 1.00 87.25 68 ILE A O 1
ATOM 509 N N . THR A 1 69 ? -0.382 -11.024 -15.043 1.00 85.81 69 THR A N 1
ATOM 510 C CA . THR A 1 69 ? -1.222 -10.924 -13.846 1.00 85.81 69 THR A CA 1
ATOM 511 C C . THR A 1 69 ? -1.085 -9.523 -13.248 1.00 85.81 69 THR A C 1
ATOM 513 O O . THR A 1 69 ? 0.035 -9.112 -12.932 1.00 85.81 69 THR A O 1
ATOM 516 N N . PRO A 1 70 ? -2.184 -8.767 -13.071 1.00 82.88 70 PRO A N 1
ATOM 517 C CA . PRO A 1 70 ? -2.130 -7.469 -12.412 1.00 82.88 70 PRO A CA 1
ATOM 518 C C . PRO A 1 70 ? -1.602 -7.575 -10.980 1.00 82.88 70 PRO A C 1
ATOM 520 O O . PRO A 1 70 ? -1.890 -8.535 -10.264 1.00 82.88 70 PRO A O 1
ATOM 523 N N . PHE A 1 71 ? -0.877 -6.547 -10.534 1.00 84.50 71 PHE A N 1
ATOM 524 C CA . PHE A 1 71 ? -0.482 -6.455 -9.133 1.00 84.50 71 PHE A CA 1
ATOM 525 C C . PHE A 1 71 ? -1.737 -6.383 -8.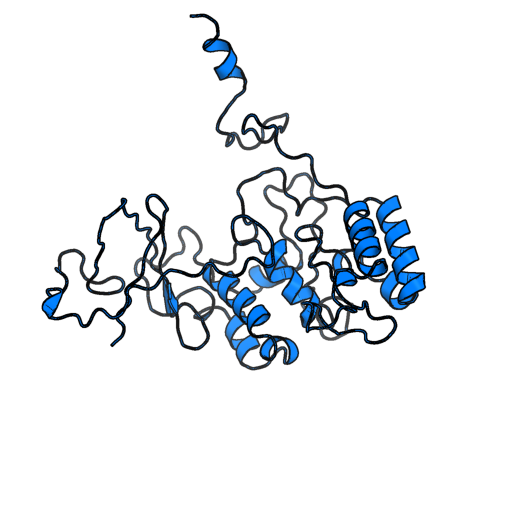236 1.00 84.50 71 PHE A C 1
ATOM 527 O O . PHE A 1 71 ? -2.646 -5.605 -8.546 1.00 84.50 71 PHE A O 1
ATOM 534 N N . PRO A 1 72 ? -1.814 -7.136 -7.123 1.00 83.31 72 PRO A N 1
ATOM 535 C CA . PRO A 1 72 ? -2.988 -7.122 -6.254 1.00 83.31 72 PRO A CA 1
ATOM 536 C C . PRO A 1 72 ? -3.251 -5.730 -5.659 1.00 83.31 72 PRO A C 1
ATOM 538 O O . PRO A 1 72 ? -2.451 -5.210 -4.885 1.00 83.31 72 PRO A O 1
ATOM 541 N N . THR A 1 73 ? -4.402 -5.130 -5.963 1.00 74.19 73 THR A N 1
ATOM 542 C CA . THR A 1 73 ? -4.773 -3.777 -5.505 1.00 74.19 73 THR A CA 1
ATOM 543 C C . THR A 1 73 ? -5.511 -3.763 -4.163 1.0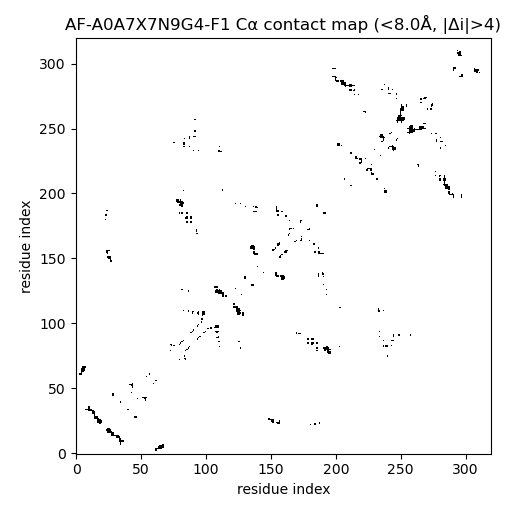0 74.19 73 THR A C 1
ATOM 545 O O . THR A 1 73 ? -6.237 -2.821 -3.874 1.00 74.19 73 THR A O 1
ATOM 548 N N . GLN A 1 74 ? -5.408 -4.811 -3.337 1.00 79.75 74 GLN A N 1
ATOM 549 C CA . GLN A 1 74 ? -6.121 -4.905 -2.046 1.00 79.75 74 GLN A CA 1
ATOM 550 C C . GLN A 1 74 ? -7.629 -4.546 -2.131 1.00 79.75 74 GLN A C 1
ATOM 552 O O . GLN A 1 74 ? -8.202 -3.997 -1.188 1.00 79.75 74 GLN A O 1
ATOM 557 N N . GLY A 1 75 ? -8.267 -4.837 -3.273 1.00 79.81 75 GLY A N 1
ATOM 558 C CA . GLY A 1 75 ? -9.703 -4.652 -3.498 1.00 79.81 75 GLY A CA 1
ATOM 559 C C . GLY A 1 75 ? -10.147 -3.293 -4.055 1.00 79.81 75 GLY A C 1
ATOM 560 O O . GLY A 1 75 ? -11.347 -3.114 -4.247 1.00 79.81 75 GLY A O 1
ATOM 561 N N . TYR A 1 76 ? -9.245 -2.344 -4.343 1.00 87.19 76 TYR A N 1
ATOM 562 C CA . TYR A 1 76 ? -9.629 -1.063 -4.959 1.00 87.19 76 TYR A CA 1
ATOM 563 C C . TYR A 1 76 ? -9.323 -1.002 -6.467 1.00 87.19 76 TYR A C 1
ATOM 565 O O . TYR A 1 76 ? -8.421 -1.668 -6.970 1.00 87.19 76 TYR A O 1
ATOM 573 N N . ASN A 1 77 ? -10.057 -0.149 -7.189 1.00 83.56 77 ASN A N 1
ATOM 574 C CA . ASN A 1 77 ? -9.848 0.117 -8.617 1.00 83.56 77 ASN A CA 1
ATOM 575 C C . ASN A 1 77 ? -8.957 1.348 -8.847 1.00 83.56 77 ASN A C 1
ATOM 577 O O . ASN A 1 77 ? -9.013 2.314 -8.080 1.00 83.56 77 ASN A O 1
ATOM 581 N N . GLY A 1 78 ? -8.201 1.347 -9.947 1.00 84.75 78 GLY A N 1
ATOM 582 C CA . GLY A 1 78 ? -7.355 2.466 -10.375 1.00 84.75 78 GLY A CA 1
ATOM 583 C C . GLY A 1 78 ? -5.859 2.220 -10.168 1.00 84.75 78 GLY A C 1
ATOM 584 O O . GLY A 1 78 ? -5.429 1.093 -9.929 1.00 84.75 78 GLY A O 1
ATOM 585 N N . GLY A 1 79 ? -5.059 3.281 -10.296 1.00 88.31 79 GLY A N 1
ATOM 586 C CA . GLY A 1 79 ? -3.607 3.202 -10.150 1.00 88.31 79 GLY A CA 1
ATOM 587 C C . GLY A 1 79 ? -3.167 2.936 -8.711 1.00 88.31 79 GLY A C 1
ATOM 588 O O . GLY A 1 79 ? -3.915 3.126 -7.749 1.00 88.31 79 GLY A O 1
ATOM 589 N N . PHE A 1 80 ? -1.922 2.496 -8.547 1.00 93.00 80 PHE A N 1
ATOM 590 C CA . PHE A 1 80 ? -1.359 2.200 -7.234 1.00 93.00 80 PHE A CA 1
ATOM 591 C C . PHE A 1 80 ? -1.325 3.463 -6.348 1.00 93.00 80 PHE A C 1
ATOM 593 O O . PHE A 1 80 ? -0.750 4.478 -6.730 1.00 93.00 80 PHE A O 1
ATOM 600 N N . SER A 1 81 ? -1.937 3.405 -5.160 1.00 94.00 81 SER A N 1
ATOM 601 C CA . SER A 1 81 ? -2.002 4.519 -4.199 1.00 94.00 81 SER A CA 1
ATOM 602 C C . SER A 1 81 ? -1.295 4.149 -2.898 1.00 94.00 81 SER A C 1
ATOM 604 O O . SER A 1 81 ? -1.521 3.073 -2.341 1.00 94.00 81 SER A O 1
ATOM 606 N N . PHE A 1 82 ? -0.480 5.068 -2.376 1.00 96.88 82 PHE A N 1
ATOM 607 C CA . PHE A 1 82 ? 0.218 4.886 -1.106 1.00 96.88 82 PHE A CA 1
ATOM 608 C C . PHE A 1 82 ? -0.769 4.696 0.048 1.00 96.88 82 PHE A C 1
ATOM 610 O O . PHE A 1 82 ? -0.644 3.741 0.811 1.00 96.88 82 PHE A O 1
ATOM 617 N N . MET A 1 83 ? -1.784 5.558 0.152 1.00 95.94 83 MET A N 1
ATOM 618 C CA . MET A 1 83 ? -2.752 5.490 1.253 1.00 95.94 83 MET A CA 1
ATOM 619 C C . MET A 1 83 ? -3.654 4.256 1.169 1.00 95.94 83 MET A C 1
ATOM 621 O O . MET A 1 83 ? -4.101 3.764 2.203 1.00 95.94 83 MET A O 1
ATOM 625 N N . LYS A 1 84 ? -3.899 3.731 -0.038 1.00 95.69 84 LYS A N 1
ATOM 626 C CA . LYS A 1 84 ? -4.747 2.547 -0.235 1.00 95.69 84 LYS A CA 1
ATOM 627 C C . LYS A 1 84 ? -4.004 1.213 -0.136 1.00 95.69 84 LYS A C 1
ATOM 629 O O . LYS A 1 84 ? -4.649 0.233 0.220 1.00 95.69 84 LYS A O 1
ATOM 634 N N . SER A 1 85 ? -2.705 1.187 -0.456 1.00 96.50 85 SER A N 1
ATOM 635 C CA . SER A 1 85 ? -1.887 -0.039 -0.512 1.00 96.50 85 SER A CA 1
ATOM 636 C C . SER A 1 85 ? -0.804 -0.104 0.560 1.00 96.50 85 SER A C 1
ATOM 638 O O . SER A 1 85 ? -0.681 -1.105 1.261 1.00 96.50 85 SER A O 1
ATOM 640 N N . VAL A 1 86 ? -0.004 0.955 0.708 1.00 97.94 86 VAL A N 1
ATOM 641 C CA . VAL A 1 86 ? 1.178 0.954 1.585 1.00 97.94 86 VAL A CA 1
ATOM 642 C C . VAL A 1 86 ? 0.803 1.276 3.024 1.00 97.94 86 VAL A C 1
ATOM 644 O O . VAL A 1 86 ? 1.263 0.594 3.934 1.00 97.94 86 VAL A O 1
ATOM 647 N N . GLN A 1 87 ? -0.051 2.280 3.247 1.00 98.12 87 GLN A N 1
ATOM 648 C CA . GLN A 1 87 ? -0.451 2.665 4.601 1.00 98.12 87 GLN A CA 1
ATOM 649 C C . GLN A 1 87 ? -1.068 1.498 5.397 1.00 98.12 87 GLN A C 1
ATOM 651 O O . GLN A 1 87 ? -0.625 1.313 6.525 1.00 98.12 87 GLN A O 1
ATOM 656 N N . PRO A 1 88 ? -1.952 0.637 4.843 1.00 97.75 88 PRO A N 1
ATOM 657 C CA . PRO A 1 88 ? -2.416 -0.566 5.544 1.00 97.75 88 PRO A CA 1
ATOM 658 C C . PRO A 1 88 ? -1.294 -1.494 6.022 1.00 97.75 88 PRO A C 1
ATOM 660 O O . PRO A 1 88 ? -1.351 -2.026 7.130 1.00 97.75 88 PRO A O 1
ATOM 663 N N . VAL A 1 89 ? -0.239 -1.665 5.217 1.00 97.94 89 VAL A N 1
ATOM 664 C CA . VAL A 1 89 ? 0.935 -2.463 5.605 1.00 97.94 89 VAL A CA 1
ATOM 665 C C . VAL A 1 89 ? 1.668 -1.788 6.768 1.00 97.94 89 VAL A C 1
ATOM 667 O O . VAL A 1 89 ? 2.057 -2.457 7.728 1.00 97.94 89 VAL A O 1
ATOM 670 N N . LEU A 1 90 ? 1.815 -0.460 6.734 1.00 97.75 90 LEU A N 1
ATOM 671 C CA . LEU A 1 90 ? 2.403 0.300 7.842 1.00 97.75 90 LEU A CA 1
ATOM 672 C C . LEU A 1 90 ? 1.538 0.226 9.112 1.00 97.75 90 LEU A C 1
ATOM 674 O O . LEU A 1 90 ? 2.075 0.055 10.206 1.00 97.75 90 LEU A O 1
ATOM 678 N N . ASP A 1 91 ? 0.215 0.290 8.985 1.00 97.81 91 ASP A N 1
ATOM 679 C CA . ASP A 1 91 ? -0.727 0.201 10.105 1.00 97.81 91 ASP A CA 1
ATOM 680 C C . ASP A 1 91 ? -0.714 -1.192 10.750 1.00 97.81 91 ASP A C 1
ATOM 682 O O . ASP A 1 91 ? -0.836 -1.329 11.969 1.00 97.81 91 ASP A O 1
ATOM 686 N N . LYS A 1 92 ? -0.512 -2.238 9.943 1.00 97.50 92 LYS A N 1
ATOM 687 C CA . LYS A 1 92 ? -0.397 -3.619 10.415 1.00 97.50 92 LYS A CA 1
ATOM 688 C C . LYS A 1 92 ? 0.947 -3.899 11.092 1.00 97.50 92 LYS A C 1
ATOM 690 O O . LYS A 1 92 ? 0.971 -4.579 12.118 1.00 97.50 92 LYS A O 1
ATOM 695 N N . HIS A 1 93 ? 2.055 -3.395 10.541 1.00 96.69 93 HIS A N 1
ATOM 696 C CA . HIS A 1 93 ? 3.406 -3.849 10.912 1.00 96.69 93 HIS A CA 1
ATOM 697 C C . HIS A 1 93 ? 4.307 -2.802 11.570 1.00 96.69 93 HIS A C 1
ATOM 699 O O . HIS A 1 93 ? 5.314 -3.170 12.177 1.00 96.69 93 HIS A O 1
ATOM 705 N N . CYS A 1 94 ? 4.014 -1.512 11.423 1.00 95.19 94 CYS A N 1
ATOM 706 C CA . CYS A 1 94 ? 4.959 -0.447 11.759 1.00 95.19 94 CYS A CA 1
ATOM 707 C C . CYS A 1 94 ? 4.474 0.446 12.901 1.00 95.19 94 CYS A C 1
ATOM 709 O O . CYS A 1 94 ? 5.262 0.742 13.799 1.00 95.19 94 CYS A O 1
ATOM 711 N N . ILE A 1 95 ? 3.202 0.858 12.919 1.00 94.12 95 ILE A N 1
ATOM 712 C CA . ILE A 1 95 ? 2.718 1.874 13.876 1.00 94.12 95 ILE A CA 1
ATOM 713 C C . ILE A 1 95 ? 2.806 1.431 15.346 1.00 94.12 95 ILE A C 1
ATOM 715 O O . ILE A 1 95 ? 2.866 2.273 16.237 1.00 94.12 95 ILE A O 1
ATOM 719 N N . SER A 1 96 ? 2.902 0.124 15.622 1.00 91.62 96 SER A N 1
ATOM 720 C CA . SER A 1 96 ? 3.130 -0.398 16.977 1.00 91.62 96 SER A CA 1
ATOM 721 C C . SER A 1 96 ? 4.454 0.069 17.592 1.00 91.62 96 SER A C 1
ATOM 723 O O . SER A 1 96 ? 4.575 0.061 18.819 1.00 91.62 96 SER A O 1
ATOM 725 N N . CYS A 1 97 ? 5.435 0.426 16.755 1.00 90.94 97 CYS A N 1
ATOM 726 C CA . CYS A 1 97 ? 6.769 0.912 17.128 1.00 90.94 97 CYS A CA 1
ATOM 727 C C . CYS A 1 97 ? 7.125 2.271 16.499 1.00 90.94 97 CYS A C 1
ATOM 729 O O . CYS A 1 97 ? 8.203 2.781 16.794 1.00 90.94 97 CYS A O 1
ATOM 731 N N . HIS A 1 98 ? 6.279 2.781 15.593 1.00 92.19 98 HIS A N 1
ATOM 732 C CA . HIS A 1 98 ? 6.435 4.018 14.822 1.00 92.19 98 HIS A CA 1
ATOM 733 C C . HIS A 1 98 ? 5.132 4.839 14.796 1.00 92.19 98 HIS A C 1
ATOM 735 O O . HIS A 1 98 ? 4.740 5.330 13.742 1.00 92.19 98 HIS A O 1
ATOM 741 N N . GLY A 1 99 ? 4.383 4.924 15.895 1.00 87.94 99 GLY A N 1
ATOM 742 C CA . GLY A 1 99 ? 3.082 5.610 15.868 1.00 87.94 99 GLY A CA 1
ATOM 743 C C . GLY A 1 99 ? 2.413 5.857 17.216 1.00 87.94 99 GLY A C 1
ATOM 744 O O . GLY A 1 99 ? 1.690 6.838 17.362 1.00 87.94 99 GLY A O 1
ATOM 745 N N . PHE A 1 100 ? 2.674 5.028 18.228 1.00 84.94 100 PHE A N 1
ATOM 746 C CA . PHE A 1 100 ? 2.116 5.211 19.579 1.00 84.94 100 PHE A CA 1
ATOM 747 C C . PHE A 1 100 ? 3.087 5.897 20.553 1.00 84.94 100 PHE A C 1
ATOM 749 O O . PHE A 1 100 ? 2.991 5.704 21.762 1.00 84.94 100 PHE A O 1
ATOM 756 N N . GLY A 1 101 ? 4.041 6.684 20.041 1.00 64.38 101 GLY A N 1
ATOM 757 C CA . GLY A 1 101 ? 4.943 7.487 20.872 1.00 64.38 101 GLY A CA 1
ATOM 758 C C . GLY A 1 101 ? 5.886 6.654 21.744 1.00 64.38 101 GLY A C 1
ATOM 759 O O . GLY A 1 101 ? 6.281 7.098 22.822 1.00 64.38 101 GLY A O 1
ATOM 760 N N . LYS A 1 102 ? 6.246 5.439 21.306 1.00 62.31 102 LYS A N 1
ATOM 761 C CA . LYS A 1 102 ? 7.220 4.615 22.033 1.00 62.31 102 LYS A CA 1
ATOM 762 C C . LYS A 1 102 ? 8.615 5.233 21.917 1.00 62.31 102 LYS A C 1
ATOM 764 O O . LYS A 1 102 ? 8.975 5.827 20.904 1.00 62.31 102 LYS A O 1
ATOM 769 N N . ALA A 1 103 ? 9.431 5.034 22.953 1.00 46.06 103 ALA A N 1
ATOM 770 C CA . ALA A 1 103 ? 10.766 5.623 23.128 1.00 46.06 103 ALA A CA 1
ATOM 771 C C . ALA A 1 103 ? 11.821 5.279 22.042 1.00 46.06 103 ALA A C 1
ATOM 773 O O . ALA A 1 103 ? 12.970 5.701 22.148 1.00 46.06 103 ALA A O 1
ATOM 774 N N . THR A 1 104 ? 11.466 4.531 20.992 1.00 52.25 104 THR A N 1
ATOM 775 C CA . THR A 1 104 ? 12.336 4.189 19.854 1.00 52.25 104 THR A CA 1
ATOM 776 C C . THR A 1 104 ? 12.279 5.194 18.689 1.00 52.25 104 THR A C 1
ATOM 778 O O . THR A 1 104 ? 13.050 5.068 17.734 1.00 52.25 104 THR A O 1
ATOM 781 N N . GLU A 1 105 ? 11.381 6.182 18.701 1.00 56.94 105 GLU A N 1
ATOM 782 C CA . GLU A 1 105 ? 10.939 6.834 17.460 1.00 56.94 105 GLU A CA 1
ATOM 783 C C . GLU A 1 105 ? 11.669 8.140 17.093 1.00 56.94 105 GLU A C 1
ATOM 785 O O . GLU A 1 105 ? 11.490 9.189 17.702 1.00 56.94 105 GLU A O 1
ATOM 790 N N . LYS A 1 106 ? 12.431 8.093 15.988 1.00 75.12 106 LYS A N 1
ATOM 791 C CA . LYS A 1 106 ? 12.772 9.278 15.168 1.00 75.12 106 LYS A CA 1
ATOM 792 C C . LYS A 1 106 ? 11.773 9.514 14.021 1.00 75.12 106 LYS A C 1
ATOM 794 O O . LYS A 1 106 ? 11.965 10.460 13.266 1.00 75.12 106 LYS A O 1
ATOM 799 N N . LEU A 1 107 ? 10.802 8.617 13.822 1.00 87.56 107 LEU A N 1
ATOM 800 C CA . LEU A 1 107 ? 9.838 8.636 12.715 1.00 87.56 107 LEU A CA 1
ATOM 801 C C . LEU A 1 107 ? 8.462 8.213 13.222 1.00 87.56 107 LEU A C 1
ATOM 803 O O . LEU A 1 107 ? 8.362 7.179 13.880 1.00 87.56 107 LEU A O 1
ATOM 807 N N . ASP A 1 108 ? 7.448 8.971 12.821 1.00 90.81 108 ASP A N 1
ATOM 808 C CA . ASP A 1 108 ? 6.030 8.660 12.994 1.00 90.81 108 ASP A CA 1
ATOM 809 C C . ASP A 1 108 ? 5.468 8.217 11.633 1.00 90.81 108 ASP A C 1
ATOM 811 O O . ASP A 1 108 ? 5.518 8.962 10.656 1.00 90.81 108 ASP A O 1
ATOM 815 N N . LEU A 1 109 ? 5.002 6.973 11.547 1.00 94.75 109 LEU A N 1
ATOM 816 C CA . LEU A 1 109 ? 4.533 6.310 10.328 1.00 94.75 109 LEU A CA 1
ATOM 817 C C . LEU A 1 109 ? 3.009 6.175 10.268 1.00 94.75 109 LEU A C 1
ATOM 819 O O . LEU A 1 109 ? 2.485 5.390 9.473 1.00 94.75 109 LEU A O 1
ATOM 823 N N . ARG A 1 110 ? 2.284 6.973 11.052 1.00 94.81 110 ARG A N 1
ATOM 824 C CA . ARG A 1 110 ? 0.831 7.075 10.935 1.00 94.81 110 ARG A CA 1
ATOM 825 C C . ARG A 1 110 ? 0.411 7.826 9.671 1.00 94.81 110 ARG A C 1
ATOM 827 O O . ARG A 1 110 ? 1.057 8.796 9.257 1.00 94.81 110 ARG A O 1
ATOM 834 N N . GLY A 1 111 ? -0.713 7.412 9.090 1.00 94.25 111 GLY A N 1
ATOM 835 C CA . GLY A 1 111 ? -1.309 7.966 7.869 1.00 94.25 111 GLY A CA 1
ATOM 836 C C . GLY A 1 111 ? -1.945 9.351 8.025 1.00 94.25 111 GLY A C 1
ATOM 837 O O . GLY A 1 111 ? -2.921 9.655 7.347 1.00 94.25 111 GLY A O 1
ATOM 838 N N . ILE A 1 112 ? -1.421 10.196 8.917 1.00 91.62 112 ILE A N 1
ATOM 839 C CA . ILE A 1 112 ? -2.002 11.499 9.251 1.00 91.62 112 ILE A CA 1
ATOM 840 C C . ILE A 1 112 ? -1.914 12.423 8.042 1.00 91.62 112 ILE A C 1
ATOM 842 O O . ILE A 1 112 ? -0.821 12.798 7.613 1.00 91.62 112 ILE A O 1
ATOM 846 N N . MET A 1 113 ? -3.068 12.834 7.530 1.00 88.06 113 MET A N 1
ATOM 847 C CA . MET A 1 113 ? -3.153 13.840 6.480 1.00 88.06 113 MET A CA 1
ATOM 848 C C . MET A 1 113 ? -3.042 15.240 7.095 1.00 88.06 113 MET A C 1
ATOM 850 O O . MET A 1 113 ? -3.703 15.530 8.095 1.00 88.06 113 MET A O 1
ATOM 854 N N . PRO A 1 114 ? -2.210 16.139 6.542 1.00 80.69 114 PRO A N 1
ATOM 855 C CA . PRO A 1 114 ? -2.067 17.475 7.091 1.00 80.69 114 PRO A CA 1
ATOM 856 C C . PRO A 1 114 ? -3.353 18.274 6.871 1.00 80.69 114 PRO A C 1
ATOM 858 O O . PRO A 1 114 ? -3.929 18.273 5.782 1.00 80.69 114 PRO A O 1
ATOM 861 N N . ASN A 1 115 ? -3.758 19.033 7.889 1.00 66.44 115 ASN A N 1
ATOM 862 C CA . ASN A 1 115 ? -4.874 19.970 7.803 1.00 66.44 115 ASN A CA 1
ATOM 863 C C . ASN A 1 115 ? -4.467 21.202 6.973 1.00 66.44 115 ASN A C 1
ATOM 865 O O . ASN A 1 115 ? -4.145 22.264 7.503 1.00 66.44 115 ASN A O 1
ATOM 869 N N . ARG A 1 116 ? -4.368 21.043 5.651 1.00 58.53 116 ARG A N 1
ATOM 870 C CA . ARG A 1 116 ? -4.092 22.138 4.716 1.00 58.53 116 ARG A CA 1
ATOM 871 C C . ARG A 1 116 ? -5.043 22.040 3.537 1.00 58.53 116 ARG A C 1
ATOM 873 O O . ARG A 1 116 ? -4.704 21.461 2.511 1.00 58.53 116 ARG A O 1
ATOM 880 N N . GLN A 1 117 ? -6.189 22.712 3.649 1.00 49.19 117 GLN A N 1
ATOM 881 C CA . GLN A 1 117 ? -7.133 22.906 2.540 1.00 49.19 117 GLN A CA 1
ATOM 882 C C . GLN A 1 117 ? -6.481 23.567 1.300 1.00 49.19 117 GLN A C 1
ATOM 884 O O . GLN A 1 117 ? -7.070 23.577 0.222 1.00 49.19 117 GLN A O 1
ATOM 889 N N . HIS A 1 118 ? -5.293 24.177 1.438 1.00 44.25 118 HIS A N 1
ATOM 890 C CA . HIS A 1 118 ? -4.685 25.069 0.442 1.00 44.25 118 HIS A CA 1
ATOM 891 C C . HIS A 1 118 ? -3.283 24.638 -0.057 1.00 44.25 118 HIS A C 1
ATOM 893 O O . HIS A 1 118 ? -2.648 25.398 -0.786 1.00 44.25 118 HIS A O 1
ATOM 899 N N . ALA A 1 119 ? -2.769 23.454 0.303 1.00 47.41 119 ALA A N 1
ATOM 900 C CA . ALA A 1 119 ? -1.502 22.963 -0.258 1.00 47.41 119 ALA A CA 1
ATOM 901 C C . ALA A 1 119 ? -1.733 22.278 -1.618 1.00 47.41 119 ALA A C 1
ATOM 903 O O . ALA A 1 119 ? -2.681 21.513 -1.762 1.00 47.41 119 ALA A O 1
ATOM 904 N N . TRP A 1 120 ? -0.849 22.516 -2.596 1.00 53.84 120 TRP A N 1
ATOM 905 C CA . TRP A 1 120 ? -0.954 21.945 -3.952 1.00 53.84 120 TRP A CA 1
ATOM 906 C C . TRP A 1 120 ? -0.993 20.403 -3.978 1.00 53.84 120 TRP A C 1
ATOM 908 O O . TRP A 1 120 ? -1.589 19.845 -4.892 1.00 53.84 120 TRP A O 1
ATOM 918 N N . THR A 1 121 ? -0.446 19.727 -2.957 1.00 59.69 121 THR A N 1
ATOM 919 C CA . THR A 1 121 ? -0.688 18.294 -2.696 1.00 59.69 121 THR A CA 1
ATOM 920 C C . THR A 1 121 ? -0.295 17.936 -1.255 1.00 59.69 121 THR A C 1
ATOM 922 O O . THR A 1 121 ? 0.900 17.902 -0.957 1.00 59.69 121 THR A O 1
ATOM 925 N N . PRO A 1 122 ? -1.245 17.705 -0.328 1.00 78.12 122 PRO A N 1
ATOM 926 C CA . PRO A 1 122 ? -0.918 17.232 1.014 1.00 78.12 122 PRO A CA 1
ATOM 927 C C . PRO A 1 122 ? -0.554 15.741 0.974 1.00 78.12 122 PRO A C 1
ATOM 929 O O . PRO A 1 122 ? -1.371 14.918 0.572 1.00 78.12 122 PRO A O 1
ATOM 932 N N . TYR A 1 123 ? 0.663 15.394 1.392 1.00 89.62 123 TYR A N 1
ATOM 933 C CA . TYR A 1 123 ? 1.066 14.006 1.634 1.00 89.62 123 TYR A CA 1
ATOM 934 C C . TYR A 1 123 ? 0.871 13.653 3.104 1.00 89.62 123 TYR A C 1
ATOM 936 O O . TYR A 1 123 ? 1.009 14.527 3.963 1.00 89.62 123 TYR A O 1
ATOM 944 N N . SER A 1 124 ? 0.603 12.382 3.400 1.00 93.44 124 SER A N 1
ATOM 945 C CA . SER A 1 124 ? 0.530 11.916 4.784 1.00 93.44 124 SER A CA 1
ATOM 946 C C . SER A 1 124 ? 1.869 12.097 5.509 1.00 93.44 124 SER A C 1
ATOM 948 O O . SER A 1 124 ? 2.941 12.197 4.892 1.00 93.44 124 SER A O 1
ATOM 950 N N . ASN A 1 125 ? 1.816 12.120 6.840 1.00 92.75 125 ASN A N 1
ATOM 951 C CA . ASN A 1 125 ? 3.004 12.158 7.683 1.00 92.75 125 ASN A CA 1
ATOM 952 C C . ASN A 1 125 ? 3.922 10.956 7.407 1.00 92.75 125 ASN A C 1
ATOM 954 O O . ASN A 1 125 ? 5.094 11.158 7.105 1.00 92.75 125 ASN A O 1
ATOM 958 N N . SER A 1 126 ? 3.386 9.734 7.397 1.00 95.19 126 SER A N 1
ATOM 959 C CA . SER A 1 126 ? 4.128 8.506 7.078 1.00 95.19 126 SER A CA 1
ATOM 960 C C . SER A 1 126 ? 4.902 8.573 5.760 1.00 95.19 126 SER A C 1
ATOM 962 O O . SER A 1 126 ? 6.104 8.297 5.729 1.00 95.19 126 SER A O 1
ATOM 964 N N . TYR A 1 127 ? 4.248 9.004 4.680 1.00 96.31 127 TYR A N 1
ATOM 965 C CA . TYR A 1 127 ? 4.889 9.186 3.385 1.00 96.31 127 TYR A CA 1
ATOM 966 C C . TYR A 1 127 ? 5.998 10.230 3.468 1.00 96.31 127 TYR A C 1
ATOM 968 O O . TYR A 1 127 ? 7.130 9.977 3.062 1.00 96.31 127 TYR A O 1
ATOM 976 N N . SER A 1 128 ? 5.693 11.395 4.040 1.00 93.75 128 SER A N 1
ATOM 977 C CA . SER A 1 128 ? 6.643 12.504 4.150 1.00 93.75 128 SER A CA 1
ATOM 978 C C . SER A 1 128 ? 7.883 12.108 4.954 1.00 93.75 128 SER A C 1
ATOM 980 O O . SER A 1 128 ? 8.999 12.463 4.585 1.00 93.75 128 SER A O 1
ATOM 982 N N . GLN A 1 129 ? 7.708 11.343 6.029 1.00 92.44 129 GLN A N 1
ATOM 983 C CA . GLN A 1 129 ? 8.779 10.865 6.904 1.00 92.44 129 GLN A CA 1
ATOM 984 C C . GLN A 1 129 ? 9.670 9.829 6.208 1.00 92.44 129 GLN A C 1
ATOM 986 O O . GLN A 1 129 ? 10.887 9.844 6.396 1.00 92.44 129 GLN A O 1
ATOM 991 N N . LEU A 1 130 ? 9.099 8.951 5.377 1.00 94.88 130 LEU A N 1
ATOM 992 C CA . LEU A 1 130 ? 9.870 7.995 4.579 1.00 94.88 130 LEU A CA 1
ATOM 993 C C . LEU A 1 130 ? 10.604 8.684 3.427 1.00 94.88 130 LEU A C 1
ATOM 995 O O . LEU A 1 130 ? 11.802 8.471 3.256 1.00 94.88 130 LEU A O 1
ATOM 999 N N . VAL A 1 131 ? 9.908 9.523 2.660 1.00 94.38 131 VAL A N 1
ATOM 1000 C CA . VAL A 1 131 ? 10.440 10.117 1.428 1.00 94.38 131 VAL A CA 1
ATOM 1001 C C . VAL A 1 131 ? 11.465 11.213 1.711 1.00 94.38 131 VAL A C 1
ATOM 1003 O O . VAL A 1 131 ? 12.503 11.262 1.055 1.00 94.38 131 VAL A O 1
ATOM 1006 N N . ASN A 1 132 ? 11.235 12.060 2.719 1.00 91.50 132 ASN A N 1
ATOM 1007 C CA . ASN A 1 132 ? 12.146 13.169 3.026 1.00 91.50 132 ASN A CA 1
ATOM 1008 C C . ASN A 1 132 ? 13.359 12.745 3.863 1.00 91.50 132 ASN A C 1
ATOM 1010 O O . ASN A 1 132 ? 14.279 13.537 4.068 1.00 91.50 132 ASN A O 1
ATOM 1014 N N . LYS A 1 133 ? 13.390 11.509 4.371 1.00 91.19 133 LYS A N 1
ATOM 1015 C CA . LYS A 1 133 ? 14.531 11.024 5.145 1.00 91.19 133 LYS A CA 1
ATOM 1016 C C . LYS A 1 133 ? 15.704 10.694 4.210 1.00 91.19 133 LYS A C 1
ATOM 1018 O O . LYS A 1 133 ? 15.572 9.803 3.370 1.00 91.19 133 LYS A O 1
ATOM 1023 N N . PRO A 1 134 ? 16.887 11.316 4.388 1.00 90.31 134 PRO A N 1
ATOM 1024 C CA . PRO A 1 134 ? 17.996 11.182 3.444 1.00 90.31 134 PRO A CA 1
ATOM 1025 C C . PRO A 1 134 ? 18.403 9.735 3.125 1.00 90.31 134 PRO A C 1
ATOM 1027 O O . PRO A 1 134 ? 18.849 8.967 3.988 1.00 90.31 134 PRO A O 1
ATOM 1030 N N . GLY A 1 135 ? 18.273 9.380 1.845 1.00 88.38 135 GLY A N 1
ATOM 1031 C CA . GLY A 1 135 ? 18.604 8.067 1.291 1.00 88.38 135 GLY A CA 1
ATOM 1032 C C . GLY A 1 135 ? 17.670 6.932 1.713 1.00 88.38 135 GLY A C 1
ATOM 1033 O O . GLY A 1 135 ? 17.970 5.783 1.409 1.00 88.38 135 GLY A O 1
ATOM 1034 N N . MET A 1 136 ? 16.578 7.206 2.437 1.00 94.75 136 MET A N 1
ATOM 1035 C CA . MET A 1 136 ? 15.605 6.172 2.800 1.00 94.75 136 MET A CA 1
ATOM 1036 C C . MET A 1 136 ? 14.933 5.600 1.550 1.00 94.75 136 MET A C 1
ATOM 1038 O O . MET A 1 136 ? 14.868 4.380 1.403 1.00 94.75 136 MET A O 1
ATOM 1042 N N . VAL A 1 137 ? 14.547 6.478 0.625 1.00 96.25 137 VAL A N 1
ATOM 1043 C CA . VAL A 1 137 ? 14.068 6.134 -0.715 1.00 96.25 137 VAL A CA 1
ATOM 1044 C C . VAL A 1 137 ? 14.996 6.737 -1.772 1.00 96.25 137 VAL A C 1
ATOM 1046 O O . VAL A 1 137 ? 15.588 7.798 -1.555 1.00 96.25 137 VAL A O 1
ATOM 1049 N N . ARG A 1 138 ? 15.124 6.069 -2.919 1.00 94.94 138 ARG A N 1
ATOM 1050 C CA . ARG A 1 138 ? 15.825 6.567 -4.105 1.00 94.94 138 ARG A CA 1
ATOM 1051 C C . ARG A 1 138 ? 14.842 6.627 -5.265 1.00 94.94 138 ARG A C 1
ATOM 1053 O O . ARG A 1 138 ? 14.530 5.620 -5.884 1.00 94.94 138 ARG A O 1
ATOM 1060 N N . LEU A 1 139 ? 14.379 7.831 -5.553 1.00 92.19 139 LEU A N 1
ATOM 1061 C CA . LEU A 1 139 ? 13.455 8.110 -6.643 1.00 92.19 139 LEU A CA 1
ATOM 1062 C C . LEU A 1 139 ? 14.197 8.598 -7.889 1.00 92.19 139 LEU A C 1
ATOM 1064 O O . LEU A 1 139 ? 15.257 9.226 -7.796 1.00 92.19 139 LEU A O 1
ATOM 1068 N N . LEU A 1 140 ? 13.621 8.309 -9.051 1.00 90.88 140 LEU A N 1
ATOM 1069 C CA . LEU A 1 140 ? 14.012 8.899 -10.321 1.00 90.88 140 LEU A CA 1
ATOM 1070 C C . LEU A 1 140 ? 13.383 10.294 -10.390 1.00 90.88 140 LEU A C 1
ATOM 1072 O O . LEU A 1 140 ? 12.228 10.458 -10.791 1.00 90.88 140 LEU A O 1
ATOM 1076 N N . GLN A 1 141 ? 14.117 11.297 -9.905 1.00 88.62 141 GLN A N 1
ATOM 1077 C CA . GLN A 1 141 ? 13.617 12.665 -9.855 1.00 88.62 141 GLN A CA 1
ATOM 1078 C C . GLN A 1 141 ? 13.728 13.320 -11.225 1.00 88.62 141 GLN A C 1
ATOM 1080 O O . GLN A 1 141 ? 14.795 13.306 -11.829 1.00 88.62 141 GLN A O 1
ATOM 1085 N N . ARG A 1 142 ? 12.636 13.948 -11.672 1.00 85.06 142 ARG A N 1
ATOM 1086 C CA . ARG A 1 142 ? 12.592 14.694 -12.933 1.00 85.06 142 ARG A CA 1
ATOM 1087 C C . ARG A 1 142 ? 13.752 15.690 -13.030 1.00 85.06 142 ARG A C 1
ATOM 1089 O O . ARG A 1 142 ? 13.919 16.523 -12.137 1.00 85.06 142 ARG A O 1
ATOM 1096 N N . ASN A 1 143 ? 14.459 15.647 -14.155 1.00 86.75 143 ASN A N 1
ATOM 1097 C CA . ASN A 1 143 ? 15.637 16.445 -14.493 1.00 86.75 143 ASN A CA 1
ATOM 1098 C C . ASN A 1 143 ? 16.855 16.195 -13.582 1.00 86.75 143 ASN A C 1
ATOM 1100 O O . ASN A 1 143 ? 17.760 17.026 -13.527 1.00 86.75 143 ASN A O 1
ATOM 1104 N N . GLN A 1 144 ? 16.870 15.093 -12.834 1.00 89.00 144 GLN A N 1
ATOM 1105 C CA . GLN A 1 144 ? 18.025 14.630 -12.051 1.00 89.00 144 GLN A CA 1
ATOM 1106 C C . GLN A 1 144 ? 18.333 13.152 -12.337 1.00 89.00 144 GLN A C 1
ATOM 1108 O O . GLN A 1 144 ? 19.098 12.503 -11.615 1.00 89.00 144 GLN A O 1
ATOM 1113 N N . GLU A 1 145 ? 17.704 12.599 -13.371 1.00 88.06 145 GLU A N 1
ATOM 1114 C CA . GLU A 1 145 ? 18.026 11.298 -13.917 1.00 88.06 145 GLU A CA 1
ATOM 1115 C C . GLU A 1 145 ? 19.421 11.273 -14.551 1.00 88.06 145 GLU A C 1
ATOM 1117 O O . GLU A 1 145 ? 19.892 12.244 -15.143 1.00 88.06 145 GLU A O 1
ATOM 1122 N N . THR A 1 146 ? 20.086 10.127 -14.450 1.00 86.88 146 THR A N 1
ATOM 1123 C CA . THR A 1 146 ? 21.285 9.825 -15.230 1.00 86.88 146 THR A CA 1
ATOM 1124 C C . THR A 1 146 ? 20.934 9.735 -16.714 1.00 86.88 146 THR A C 1
ATOM 1126 O O . THR A 1 146 ? 19.891 9.189 -17.082 1.00 86.88 146 THR A O 1
ATOM 1129 N N . GLY A 1 147 ? 21.827 10.207 -17.591 1.00 83.56 147 GLY A N 1
ATOM 1130 C CA . GLY A 1 147 ? 21.623 10.121 -19.044 1.00 83.56 147 GLY A CA 1
ATOM 1131 C C . GLY A 1 147 ? 21.514 8.681 -19.563 1.00 83.56 147 GLY A C 1
ATOM 1132 O O . GLY A 1 147 ? 20.800 8.424 -20.527 1.00 83.56 147 GLY A O 1
ATOM 1133 N N . VAL A 1 148 ? 22.153 7.730 -18.878 1.00 84.12 148 VAL A N 1
ATOM 1134 C CA . VAL A 1 148 ? 22.098 6.292 -19.171 1.00 84.12 148 VAL A CA 1
ATOM 1135 C C . VAL A 1 148 ? 21.657 5.549 -17.911 1.00 84.12 148 VAL A C 1
ATOM 1137 O O . VAL A 1 148 ? 22.095 5.893 -16.813 1.00 84.12 148 VAL A O 1
ATOM 1140 N N . SER A 1 149 ? 20.756 4.576 -18.064 1.00 84.56 149 SER A N 1
ATOM 1141 C CA . SER A 1 149 ? 20.342 3.694 -16.968 1.00 84.56 149 SER A CA 1
ATOM 1142 C C . SER A 1 149 ? 21.433 2.683 -16.663 1.00 84.56 149 SER A C 1
ATOM 1144 O O . SER A 1 149 ? 21.935 2.034 -17.579 1.00 84.56 149 SER A O 1
ATOM 1146 N N . GLU A 1 150 ? 21.721 2.487 -15.384 1.00 90.00 150 GLU A N 1
ATOM 1147 C CA . GLU A 1 150 ? 22.591 1.413 -14.910 1.00 90.00 150 GLU A CA 1
ATOM 1148 C C . GLU A 1 150 ? 21.780 0.424 -14.066 1.00 90.00 150 GLU A C 1
ATOM 1150 O O . GLU A 1 150 ? 20.808 0.813 -13.417 1.00 90.00 150 GLU A O 1
ATOM 1155 N N . PRO A 1 151 ? 22.136 -0.869 -14.031 1.00 93.06 151 PRO A N 1
ATOM 1156 C CA . PRO A 1 151 ? 21.468 -1.799 -13.137 1.00 93.06 151 PRO A CA 1
ATOM 1157 C C . PRO A 1 151 ? 21.513 -1.309 -11.683 1.00 93.06 151 PRO A C 1
ATOM 1159 O O . PRO A 1 151 ? 22.587 -1.025 -11.154 1.00 93.06 151 PRO A O 1
ATOM 1162 N N . LYS A 1 152 ? 20.353 -1.299 -11.015 1.00 94.50 152 LYS A N 1
ATOM 1163 C CA . LYS A 1 152 ? 20.186 -0.978 -9.585 1.00 94.50 152 LYS A CA 1
ATOM 1164 C C . LYS A 1 152 ? 20.477 0.487 -9.214 1.00 94.50 152 LYS A C 1
ATOM 1166 O O . LYS A 1 152 ? 20.757 0.766 -8.049 1.00 94.50 152 LYS A O 1
ATOM 1171 N N . ASP A 1 153 ? 20.396 1.414 -10.167 1.00 92.25 153 ASP A N 1
ATOM 1172 C CA . ASP A 1 153 ? 20.666 2.851 -9.984 1.00 92.25 153 ASP A CA 1
ATOM 1173 C C . ASP A 1 153 ? 19.542 3.636 -9.263 1.00 92.25 153 ASP A C 1
ATOM 1175 O O . ASP A 1 153 ? 19.802 4.666 -8.620 1.00 92.25 153 ASP A O 1
ATOM 1179 N N . TYR A 1 154 ? 18.304 3.132 -9.307 1.00 93.62 154 TYR A N 1
ATOM 1180 C CA . TYR A 1 154 ? 17.115 3.738 -8.694 1.00 93.62 154 TYR A CA 1
ATOM 1181 C C . TYR A 1 154 ? 16.247 2.736 -7.905 1.00 93.62 154 TYR A C 1
ATOM 1183 O O . TYR A 1 154 ? 16.556 1.550 -7.778 1.00 93.62 154 TYR A O 1
ATOM 1191 N N . PHE A 1 155 ? 15.160 3.258 -7.332 1.00 96.00 155 PHE A N 1
ATOM 1192 C CA . PHE A 1 155 ? 14.036 2.518 -6.759 1.00 96.00 155 PHE A CA 1
ATOM 1193 C C . PHE A 1 155 ? 14.386 1.606 -5.581 1.00 96.00 155 PHE A C 1
ATOM 1195 O O . PHE A 1 155 ? 15.186 2.004 -4.727 1.00 96.00 155 PHE A O 1
ATOM 1202 N N . ALA A 1 156 ? 13.756 0.430 -5.449 1.00 97.25 156 ALA A N 1
ATOM 1203 C CA . ALA A 1 156 ? 13.898 -0.422 -4.275 1.00 97.25 156 ALA A CA 1
ATOM 1204 C C . ALA A 1 156 ? 15.359 -0.799 -4.020 1.00 97.25 156 ALA A C 1
ATOM 1206 O O . ALA A 1 156 ? 15.812 -0.743 -2.877 1.00 97.25 156 ALA A O 1
ATOM 1207 N N . HIS A 1 157 ? 16.112 -1.150 -5.067 1.00 95.94 157 HIS A N 1
ATOM 1208 C CA . HIS A 1 157 ? 17.510 -1.557 -4.931 1.00 95.94 157 HIS A CA 1
ATOM 1209 C C . HIS A 1 157 ? 18.420 -0.446 -4.400 1.00 95.94 157 HIS A C 1
ATOM 1211 O O . HIS A 1 157 ? 19.231 -0.701 -3.509 1.00 95.94 157 HIS A O 1
ATOM 1217 N N . ALA A 1 158 ? 18.275 0.776 -4.913 1.00 95.38 158 ALA A N 1
ATOM 1218 C CA . ALA A 1 158 ? 19.098 1.909 -4.497 1.00 95.38 158 ALA A CA 1
ATOM 1219 C C . ALA A 1 158 ? 18.594 2.596 -3.209 1.00 95.38 158 ALA A C 1
ATOM 1221 O O . ALA A 1 158 ? 19.296 3.414 -2.608 1.00 95.38 158 ALA A O 1
ATOM 1222 N N . SER A 1 159 ? 17.377 2.276 -2.765 1.00 96.94 159 SER A N 1
ATOM 1223 C CA . SER A 1 159 ? 16.795 2.768 -1.513 1.00 96.94 159 SER A CA 1
ATOM 1224 C C . SER A 1 159 ? 17.419 2.083 -0.293 1.00 96.94 159 SER A C 1
ATOM 1226 O O . SER A 1 159 ? 17.654 0.879 -0.298 1.00 96.94 159 SER A O 1
ATOM 1228 N N . LYS A 1 160 ? 17.604 2.799 0.828 1.00 96.69 160 LYS A N 1
ATOM 1229 C CA . LYS A 1 160 ? 17.988 2.153 2.104 1.00 96.69 160 LYS A CA 1
ATOM 1230 C C . LYS A 1 160 ? 16.838 1.361 2.736 1.00 96.69 160 LYS A C 1
ATOM 1232 O O . LYS A 1 160 ? 17.112 0.513 3.586 1.00 96.69 160 LYS A O 1
ATOM 1237 N N . LEU A 1 161 ? 15.580 1.646 2.382 1.00 96.75 161 LEU A N 1
ATOM 1238 C CA . LEU A 1 161 ? 14.406 1.009 2.985 1.00 96.75 161 LEU A CA 1
ATOM 1239 C C . LEU A 1 161 ? 14.337 -0.495 2.688 1.00 96.75 161 LEU A C 1
ATOM 1241 O O . LEU A 1 161 ? 14.367 -1.290 3.624 1.00 96.75 161 LEU A O 1
ATOM 1245 N N . ALA A 1 162 ? 14.310 -0.897 1.415 1.00 96.94 162 ALA A N 1
ATOM 1246 C CA . ALA A 1 162 ? 14.180 -2.304 1.027 1.00 96.94 162 ALA A CA 1
ATOM 1247 C C . ALA A 1 162 ? 15.229 -3.231 1.682 1.00 96.94 162 ALA A C 1
ATOM 1249 O O . ALA A 1 162 ? 14.826 -4.187 2.346 1.00 96.94 162 ALA A O 1
ATOM 1250 N N . PRO A 1 163 ? 16.552 -2.955 1.634 1.00 95.56 163 PRO A N 1
ATOM 1251 C CA . PRO A 1 163 ? 17.537 -3.817 2.283 1.00 95.56 163 PRO A CA 1
ATOM 1252 C C . PRO A 1 163 ? 17.416 -3.821 3.811 1.00 95.56 163 PRO A C 1
ATOM 1254 O O . PRO A 1 163 ? 17.795 -4.806 4.437 1.00 95.56 163 PRO A O 1
ATOM 1257 N N . LYS A 1 164 ? 16.901 -2.757 4.445 1.00 95.12 164 LYS A N 1
ATOM 1258 C CA . LYS A 1 164 ? 16.611 -2.778 5.889 1.00 95.12 164 LYS A CA 1
ATOM 1259 C C . LYS A 1 164 ? 15.477 -3.746 6.213 1.00 95.12 164 LYS A C 1
ATOM 1261 O O . LYS A 1 164 ? 15.601 -4.506 7.170 1.00 95.12 164 LYS A O 1
ATOM 1266 N N . LEU A 1 165 ? 14.405 -3.729 5.421 1.00 96.25 165 LEU A N 1
ATOM 1267 C CA . LEU A 1 165 ? 13.268 -4.632 5.596 1.00 96.25 165 LEU A CA 1
ATOM 1268 C C . LEU A 1 165 ? 13.683 -6.084 5.336 1.00 96.25 165 LEU A C 1
ATOM 1270 O O . LEU A 1 165 ? 13.499 -6.922 6.212 1.00 96.25 165 LEU A O 1
ATOM 1274 N N . LEU A 1 166 ? 14.366 -6.346 4.216 1.00 96.00 166 LEU A N 1
ATOM 1275 C CA . LEU A 1 166 ? 14.861 -7.675 3.828 1.00 96.00 166 LEU A CA 1
ATOM 1276 C C . LEU A 1 166 ? 15.860 -8.280 4.829 1.00 96.00 166 LEU A C 1
ATOM 1278 O O . LEU A 1 166 ? 15.953 -9.496 4.947 1.00 96.00 166 LEU A O 1
ATOM 1282 N N . LYS A 1 167 ? 16.591 -7.447 5.583 1.00 95.62 167 LYS A N 1
ATOM 1283 C CA . LYS A 1 167 ? 17.500 -7.886 6.661 1.00 95.62 167 LYS A CA 1
ATOM 1284 C C . LYS A 1 167 ? 16.801 -8.143 8.002 1.00 95.62 167 LYS A C 1
ATOM 1286 O O . LYS A 1 167 ? 17.481 -8.437 8.980 1.00 95.62 167 LYS A O 1
ATOM 1291 N N . GLY A 1 168 ? 15.476 -8.016 8.074 1.00 93.94 168 GLY A N 1
ATOM 1292 C CA . GLY A 1 168 ? 14.702 -8.355 9.269 1.00 93.94 168 GLY A CA 1
ATOM 1293 C C . GLY A 1 168 ? 14.461 -7.215 10.244 1.00 93.94 168 GLY A C 1
ATOM 1294 O O . GLY A 1 168 ? 14.211 -7.475 11.416 1.00 93.94 168 GLY A O 1
ATOM 1295 N N . HIS A 1 169 ? 14.477 -5.959 9.782 1.00 93.94 169 HIS A N 1
ATOM 1296 C CA . HIS A 1 169 ? 14.093 -4.825 10.631 1.00 93.94 169 HIS A CA 1
ATOM 1297 C C . HIS A 1 169 ? 12.695 -4.993 11.256 1.00 93.94 169 HIS A C 1
ATOM 1299 O O . HIS A 1 169 ? 12.504 -4.638 12.416 1.00 93.94 169 HIS A O 1
ATOM 1305 N N . CYS A 1 170 ? 11.741 -5.558 10.508 1.00 93.31 170 CYS A N 1
ATOM 1306 C CA . CYS A 1 170 ? 10.418 -5.918 11.006 1.00 93.31 170 CYS A CA 1
ATOM 1307 C C . CYS A 1 170 ? 10.136 -7.391 10.688 1.00 93.31 170 CYS A C 1
ATOM 1309 O O . CYS A 1 170 ? 9.870 -7.743 9.539 1.00 93.31 170 CYS A O 1
ATOM 1311 N N . LYS A 1 171 ? 10.215 -8.254 11.709 1.00 94.44 171 LYS A N 1
ATOM 1312 C CA . LYS A 1 171 ? 10.035 -9.705 11.552 1.00 94.44 171 LYS A CA 1
ATOM 1313 C C . LYS A 1 171 ? 8.639 -10.064 11.034 1.00 94.44 171 LYS A C 1
ATOM 1315 O O . LYS A 1 171 ? 8.534 -10.859 10.111 1.00 94.44 171 LYS A O 1
ATOM 1320 N N . SER A 1 172 ? 7.592 -9.427 11.564 1.00 94.88 172 SER A N 1
ATOM 1321 C CA . SER A 1 172 ? 6.213 -9.712 11.145 1.00 94.88 172 SER A CA 1
ATOM 1322 C C . SER A 1 172 ? 5.946 -9.335 9.687 1.00 94.88 172 SER A C 1
ATOM 1324 O O . SER A 1 172 ? 5.129 -9.976 9.041 1.00 94.88 172 SER A O 1
ATOM 1326 N N . LEU A 1 173 ? 6.635 -8.319 9.153 1.00 96.88 173 LEU A N 1
ATOM 1327 C CA . LEU A 1 173 ? 6.553 -7.976 7.733 1.00 96.88 173 LEU A CA 1
ATOM 1328 C C . LEU A 1 173 ? 7.310 -8.985 6.860 1.00 96.88 173 LEU A C 1
ATOM 1330 O O . LEU A 1 173 ? 6.849 -9.300 5.774 1.00 96.88 173 LEU A O 1
ATOM 1334 N N . LEU A 1 174 ? 8.460 -9.501 7.312 1.00 95.69 174 LEU A N 1
ATOM 1335 C CA . LEU A 1 174 ? 9.177 -10.547 6.569 1.00 95.69 174 LEU A CA 1
ATOM 1336 C C . LEU A 1 174 ? 8.360 -11.836 6.423 1.00 95.69 174 LEU A C 1
ATOM 1338 O O . LEU A 1 174 ? 8.525 -12.553 5.442 1.00 95.69 174 LEU A O 1
ATOM 1342 N N . GLU A 1 175 ? 7.498 -12.124 7.396 1.00 95.19 175 GLU A N 1
ATOM 1343 C CA . GLU A 1 175 ? 6.561 -13.252 7.363 1.00 95.19 175 GLU A CA 1
ATOM 1344 C C . GLU A 1 175 ? 5.319 -12.956 6.494 1.00 95.19 175 GLU A C 1
ATOM 1346 O O . GLU A 1 175 ? 4.624 -13.881 6.080 1.00 95.19 175 GLU A O 1
ATOM 1351 N N . ASP A 1 176 ? 5.064 -11.685 6.160 1.00 95.19 176 ASP A N 1
ATOM 1352 C CA . ASP A 1 176 ? 3.996 -11.235 5.263 1.00 95.19 176 ASP A CA 1
ATOM 1353 C C . ASP A 1 176 ? 4.562 -10.862 3.884 1.00 95.19 176 ASP A C 1
ATOM 1355 O O . ASP A 1 176 ? 4.801 -9.692 3.565 1.00 95.19 176 ASP A O 1
ATOM 1359 N N . ASN A 1 177 ? 4.765 -11.874 3.035 1.00 93.38 177 ASN A N 1
ATOM 1360 C CA . ASN A 1 177 ? 5.304 -11.659 1.692 1.00 93.38 177 ASN A CA 1
ATOM 1361 C C . ASN A 1 177 ? 4.452 -10.678 0.865 1.00 93.38 177 ASN A C 1
ATOM 1363 O O . ASN A 1 177 ? 5.007 -9.864 0.135 1.00 93.38 177 ASN A O 1
ATOM 1367 N N . ALA A 1 178 ? 3.122 -10.697 0.998 1.00 94.00 178 ALA A N 1
ATOM 1368 C CA . ALA A 1 178 ? 2.252 -9.777 0.265 1.00 94.00 178 ALA A CA 1
ATOM 1369 C C . ALA A 1 178 ? 2.460 -8.320 0.716 1.00 94.00 178 ALA A C 1
ATOM 1371 O O . ALA A 1 178 ? 2.574 -7.416 -0.119 1.00 94.00 178 ALA A O 1
ATOM 1372 N N . GLY A 1 179 ? 2.578 -8.089 2.027 1.00 96.00 179 GLY A N 1
ATOM 1373 C CA . GLY A 1 179 ? 2.900 -6.777 2.586 1.00 96.00 179 GLY A CA 1
ATOM 1374 C C . GLY A 1 179 ? 4.285 -6.286 2.158 1.00 96.00 179 GLY A C 1
ATOM 1375 O O . GLY A 1 179 ? 4.439 -5.139 1.730 1.00 96.00 179 GLY A O 1
ATOM 1376 N N . LEU A 1 180 ? 5.293 -7.163 2.198 1.00 97.06 180 LEU A N 1
ATOM 1377 C CA . LEU A 1 180 ? 6.654 -6.839 1.767 1.00 97.06 180 LEU A CA 1
ATOM 1378 C C . LEU A 1 180 ? 6.715 -6.483 0.274 1.00 97.06 180 LEU A C 1
ATOM 1380 O O . LEU A 1 180 ? 7.285 -5.448 -0.081 1.00 97.06 180 LEU A O 1
ATOM 1384 N N . GLN A 1 181 ? 6.088 -7.291 -0.586 1.00 96.38 181 GLN A N 1
ATOM 1385 C CA . GLN A 1 181 ? 6.022 -7.035 -2.027 1.00 96.38 181 GLN A CA 1
ATOM 1386 C C . GLN A 1 181 ? 5.243 -5.755 -2.345 1.00 96.38 181 GLN A C 1
ATOM 1388 O O . GLN A 1 181 ? 5.615 -5.034 -3.263 1.00 96.38 181 GLN A O 1
ATOM 1393 N N . THR A 1 182 ? 4.234 -5.395 -1.547 1.00 97.25 182 THR A N 1
ATOM 1394 C CA . THR A 1 182 ? 3.536 -4.103 -1.681 1.00 97.25 182 THR A CA 1
ATOM 1395 C C . THR A 1 182 ? 4.476 -2.915 -1.459 1.00 97.25 182 THR A C 1
ATOM 1397 O O . THR A 1 182 ? 4.428 -1.940 -2.210 1.00 97.25 182 THR A O 1
ATOM 1400 N N . ILE A 1 183 ? 5.362 -2.982 -0.458 1.00 97.75 183 ILE A N 1
ATOM 1401 C CA . ILE A 1 183 ? 6.340 -1.912 -0.204 1.00 97.75 183 ILE A CA 1
ATOM 1402 C C . ILE A 1 183 ? 7.413 -1.875 -1.301 1.00 97.75 183 ILE A C 1
ATOM 1404 O O . ILE A 1 183 ? 7.790 -0.786 -1.733 1.00 97.75 183 ILE A O 1
ATOM 1408 N N . ILE A 1 184 ? 7.897 -3.032 -1.763 1.00 97.44 184 ILE A N 1
ATOM 1409 C CA . ILE A 1 184 ? 8.875 -3.108 -2.862 1.00 97.44 184 ILE A CA 1
ATOM 1410 C C . ILE A 1 184 ? 8.276 -2.532 -4.150 1.00 97.44 184 ILE A C 1
ATOM 1412 O O . ILE A 1 184 ? 8.869 -1.628 -4.733 1.00 97.44 184 ILE A O 1
ATOM 1416 N N . ALA A 1 185 ? 7.063 -2.950 -4.520 1.00 96.44 185 ALA A N 1
ATOM 1417 C CA . ALA A 1 185 ? 6.347 -2.420 -5.675 1.00 96.44 185 ALA A CA 1
ATOM 1418 C C . ALA A 1 185 ? 6.142 -0.902 -5.576 1.00 96.44 185 ALA A C 1
ATOM 1420 O O . ALA A 1 185 ? 6.342 -0.192 -6.553 1.00 96.44 185 ALA A O 1
ATOM 1421 N N . TRP A 1 186 ? 5.813 -0.365 -4.398 1.00 97.44 186 TRP A N 1
ATOM 1422 C CA . TRP A 1 186 ? 5.722 1.087 -4.210 1.00 97.44 186 TRP A CA 1
ATOM 1423 C C . TRP A 1 186 ? 7.048 1.811 -4.486 1.00 97.44 186 TRP A C 1
ATOM 1425 O O . TRP A 1 186 ? 7.050 2.861 -5.132 1.00 97.44 186 TRP A O 1
ATOM 1435 N N . LEU A 1 187 ? 8.172 1.261 -4.016 1.00 97.69 187 LEU A N 1
ATOM 1436 C CA . LEU A 1 187 ? 9.499 1.819 -4.288 1.00 97.69 187 LEU A CA 1
ATOM 1437 C C . LEU A 1 187 ? 9.828 1.773 -5.790 1.00 97.69 187 LEU A C 1
ATOM 1439 O O . LEU A 1 187 ? 10.327 2.765 -6.325 1.00 97.69 187 LEU A O 1
ATOM 1443 N N . ASP A 1 188 ? 9.509 0.660 -6.454 1.00 96.81 188 ASP A N 1
ATOM 1444 C CA . ASP A 1 188 ? 9.748 0.420 -7.886 1.00 96.81 188 ASP A CA 1
ATOM 1445 C C . ASP A 1 188 ? 8.793 1.180 -8.813 1.00 96.81 188 ASP A C 1
ATOM 1447 O O . ASP A 1 188 ? 9.173 1.534 -9.927 1.00 96.81 188 ASP A O 1
ATOM 1451 N N . LEU A 1 189 ? 7.622 1.582 -8.316 1.00 94.81 189 LEU A N 1
ATOM 1452 C CA . LEU A 1 189 ? 6.705 2.531 -8.957 1.00 94.81 189 LEU A CA 1
ATOM 1453 C C . LEU A 1 189 ? 7.059 3.995 -8.642 1.00 94.81 189 LEU A C 1
ATOM 1455 O O . LEU A 1 189 ? 6.192 4.871 -8.593 1.00 94.81 189 LEU A O 1
ATOM 1459 N N . ASN A 1 190 ? 8.344 4.263 -8.406 1.00 94.94 190 ASN A N 1
ATOM 1460 C CA . ASN A 1 190 ? 8.897 5.588 -8.141 1.00 94.94 190 ASN A CA 1
ATOM 1461 C C . ASN A 1 190 ? 8.206 6.333 -6.982 1.00 94.94 190 ASN A C 1
ATOM 1463 O O . ASN A 1 190 ? 8.004 7.546 -7.051 1.00 94.94 190 ASN A O 1
ATOM 1467 N N . VAL A 1 191 ? 7.844 5.604 -5.917 1.00 95.56 191 VAL A N 1
ATOM 1468 C CA . VAL A 1 191 ? 7.262 6.129 -4.669 1.00 95.56 191 VAL A CA 1
ATOM 1469 C C . VAL A 1 191 ? 6.066 7.063 -4.867 1.00 95.56 191 VAL A C 1
ATOM 1471 O O . VAL A 1 191 ? 5.915 8.052 -4.159 1.00 95.56 191 VAL A O 1
ATOM 1474 N N . GLN A 1 192 ? 5.170 6.763 -5.805 1.00 92.00 192 GLN A N 1
ATOM 1475 C CA . GLN A 1 192 ? 3.967 7.576 -5.997 1.00 92.00 192 GLN A CA 1
ATOM 1476 C C . GLN A 1 192 ? 3.043 7.578 -4.767 1.00 92.00 192 GLN A C 1
ATOM 1478 O O . GLN A 1 192 ? 2.898 6.571 -4.070 1.00 92.00 192 GLN A O 1
ATOM 1483 N N . PHE A 1 193 ? 2.405 8.723 -4.500 1.00 93.50 193 PHE A N 1
ATOM 1484 C CA . PHE A 1 193 ? 1.438 8.855 -3.406 1.00 93.50 193 PHE A CA 1
ATOM 1485 C C . PHE A 1 193 ? -0.000 8.589 -3.861 1.00 93.50 193 PHE A C 1
ATOM 1487 O O . PHE A 1 193 ? -0.729 7.844 -3.211 1.00 93.50 193 PHE A O 1
ATOM 1494 N N . PHE A 1 194 ? -0.406 9.196 -4.978 1.00 90.38 194 PHE A N 1
ATOM 1495 C CA . PHE A 1 194 ? -1.774 9.140 -5.491 1.00 90.38 194 PHE A CA 1
ATOM 1496 C C . PHE A 1 194 ? -1.887 8.132 -6.629 1.00 90.38 194 PHE A C 1
ATOM 1498 O O . PHE A 1 194 ? -1.011 8.079 -7.487 1.00 90.38 194 PHE A O 1
ATOM 1505 N N . GLY A 1 195 ? -2.990 7.385 -6.651 1.00 88.75 195 GLY A N 1
ATOM 1506 C CA . GLY A 1 195 ? -3.299 6.423 -7.714 1.00 88.75 195 GLY A CA 1
ATOM 1507 C C . GLY A 1 195 ? -4.077 7.012 -8.895 1.00 88.75 195 GLY A C 1
ATOM 1508 O O . GLY A 1 195 ? -4.390 6.292 -9.839 1.00 88.75 195 GLY A O 1
ATOM 1509 N N . ASP A 1 196 ? -4.423 8.299 -8.838 1.00 83.06 196 ASP A N 1
ATOM 1510 C CA . ASP A 1 196 ? -5.171 9.000 -9.878 1.00 83.06 196 ASP A CA 1
ATOM 1511 C C . ASP A 1 196 ? -4.836 10.504 -9.926 1.00 83.06 196 ASP A C 1
ATOM 1513 O O . ASP A 1 196 ? -4.146 11.066 -9.065 1.00 83.06 196 ASP A O 1
ATOM 1517 N N . TYR A 1 197 ? -5.347 11.167 -10.964 1.00 77.69 197 TYR A N 1
ATOM 1518 C CA . TYR A 1 197 ? -5.198 12.605 -11.188 1.00 77.69 197 TYR A CA 1
ATOM 1519 C C . TYR A 1 197 ? -6.390 13.434 -10.677 1.00 77.69 197 TYR A C 1
ATOM 1521 O O . TYR A 1 197 ? -6.435 14.640 -10.925 1.00 77.69 197 TYR A O 1
ATOM 1529 N N . SER A 1 198 ? -7.352 12.833 -9.965 1.00 74.88 198 SER A N 1
ATOM 1530 C CA . SER A 1 198 ? -8.522 13.550 -9.444 1.00 74.88 198 SER A CA 1
ATOM 1531 C C . SER A 1 198 ? -8.093 14.620 -8.442 1.00 74.88 198 SER A C 1
ATOM 1533 O O . SER A 1 198 ? -7.176 14.410 -7.654 1.00 74.88 198 SER A O 1
ATOM 1535 N N . PHE A 1 199 ? -8.771 15.768 -8.435 1.00 70.88 199 PHE A N 1
ATOM 1536 C CA . PHE A 1 199 ? -8.620 16.775 -7.374 1.00 70.88 199 PHE A CA 1
ATOM 1537 C C . PHE A 1 199 ? -9.575 16.533 -6.198 1.00 70.88 199 PHE A C 1
ATOM 1539 O O . PHE A 1 199 ? -9.352 17.068 -5.115 1.00 70.88 199 PHE A O 1
ATOM 1546 N N . SER A 1 200 ? -10.617 15.721 -6.394 1.00 75.56 200 SER A N 1
ATOM 1547 C CA . SER A 1 200 ? -11.487 15.257 -5.316 1.00 75.56 200 SER A CA 1
ATOM 1548 C C . SER A 1 200 ? -10.998 13.889 -4.863 1.00 75.56 200 SER A C 1
ATOM 1550 O O . SER A 1 200 ? -11.264 12.868 -5.500 1.00 75.56 200 SER A O 1
ATOM 1552 N N . ARG A 1 201 ? -10.178 13.901 -3.813 1.00 79.62 201 ARG A N 1
ATOM 1553 C CA . ARG A 1 201 ? -9.416 12.739 -3.354 1.00 79.62 201 ARG A CA 1
ATOM 1554 C C . ARG A 1 201 ? -9.975 12.212 -2.049 1.00 79.62 201 ARG A C 1
ATOM 1556 O O . ARG A 1 201 ? -10.199 12.988 -1.124 1.00 79.62 201 ARG A O 1
ATOM 1563 N N . VAL A 1 202 ? -10.133 10.896 -1.951 1.00 84.88 202 VAL A N 1
ATOM 1564 C CA . VAL A 1 202 ? -10.594 10.227 -0.722 1.00 84.88 202 VAL A CA 1
ATOM 1565 C C . VAL A 1 202 ? -9.606 10.410 0.433 1.00 84.88 202 VAL A C 1
ATOM 1567 O O . VAL A 1 202 ? -10.012 10.495 1.587 1.00 84.88 202 VAL A O 1
ATOM 1570 N N . GLU A 1 203 ? -8.319 10.584 0.129 1.00 87.44 203 GLU A N 1
ATOM 1571 C CA . GLU A 1 203 ? -7.274 10.938 1.091 1.00 87.44 203 GLU A CA 1
ATOM 1572 C C . GLU A 1 203 ? -7.534 12.302 1.759 1.00 87.44 203 GLU A C 1
ATOM 1574 O O . GLU A 1 203 ? -7.018 12.569 2.836 1.00 87.44 203 GLU A O 1
ATOM 1579 N N . GLY A 1 204 ? -8.341 13.173 1.142 1.00 82.44 204 GLY A N 1
ATOM 1580 C CA . GLY A 1 204 ? -8.752 14.465 1.697 1.00 82.44 204 GLY A CA 1
ATOM 1581 C C . GLY A 1 204 ? -10.018 14.415 2.558 1.00 82.44 204 GLY A C 1
ATOM 1582 O O . GLY A 1 204 ? -10.578 15.474 2.841 1.00 82.44 204 GLY A O 1
ATOM 1583 N N . SER A 1 205 ? -10.504 13.227 2.931 1.00 88.69 205 SER A N 1
ATOM 1584 C CA . SER A 1 205 ? -11.702 13.082 3.767 1.00 88.69 205 SER A CA 1
ATOM 1585 C C . SER A 1 205 ? -11.526 13.729 5.139 1.00 88.69 205 SER A C 1
ATOM 1587 O O . SER A 1 205 ? -10.463 13.648 5.755 1.00 88.69 205 SER A O 1
ATOM 1589 N N . THR A 1 206 ? -12.590 14.358 5.635 1.00 90.38 206 THR A N 1
ATOM 1590 C CA . THR A 1 206 ? -12.625 14.968 6.971 1.00 90.38 206 THR A CA 1
ATOM 1591 C C . THR A 1 206 ? -13.375 14.078 7.945 1.00 90.38 206 THR A C 1
ATOM 1593 O O . THR A 1 206 ? -14.362 13.456 7.567 1.00 90.38 206 THR A O 1
ATOM 1596 N N . ILE A 1 207 ? -12.953 14.054 9.205 1.00 93.88 207 ILE A N 1
ATOM 1597 C CA . ILE A 1 207 ? -13.621 13.272 10.250 1.00 93.88 207 ILE A CA 1
ATOM 1598 C C . ILE A 1 207 ? -15.028 13.829 10.509 1.00 93.88 207 ILE A C 1
ATOM 1600 O O . ILE A 1 207 ? -15.189 15.035 10.719 1.00 93.88 207 ILE A O 1
ATOM 1604 N N . ASP A 1 208 ? -16.030 12.948 10.522 1.00 96.56 208 ASP A N 1
ATOM 1605 C CA . ASP A 1 208 ? -17.359 13.255 11.046 1.00 96.56 208 ASP A CA 1
ATOM 1606 C C . ASP A 1 208 ? -17.358 12.989 12.553 1.00 96.56 208 ASP A C 1
ATOM 1608 O O . ASP A 1 208 ? -17.190 11.852 12.990 1.00 96.56 208 ASP A O 1
ATOM 1612 N N . LYS A 1 209 ? -17.531 14.033 13.370 1.00 97.06 209 LYS A N 1
ATOM 1613 C CA . LYS A 1 209 ? -17.397 13.909 14.832 1.00 97.06 209 LYS A CA 1
ATOM 1614 C C . LYS A 1 209 ? -18.446 12.988 15.457 1.00 97.06 209 LYS A C 1
ATOM 1616 O O . LYS A 1 209 ? -18.152 12.323 16.448 1.00 97.06 209 LYS A O 1
ATOM 1621 N N . ASN A 1 210 ? -19.658 12.949 14.905 1.00 98.19 210 ASN A N 1
ATOM 1622 C CA . ASN A 1 210 ? -20.736 12.121 15.444 1.00 98.19 210 ASN A CA 1
ATOM 1623 C C . ASN A 1 210 ? -20.530 10.652 15.053 1.00 98.19 210 ASN A C 1
ATOM 1625 O O . ASN A 1 210 ? -20.700 9.752 15.879 1.00 98.19 210 ASN A O 1
ATOM 1629 N N . GLY A 1 211 ? -20.116 10.410 13.809 1.00 98.38 211 GLY A N 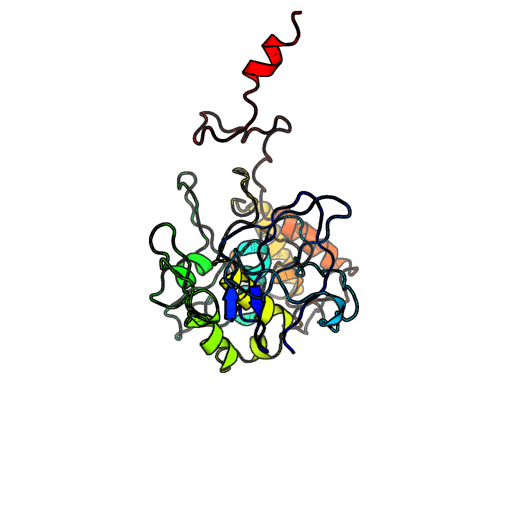1
ATOM 1630 C CA . GLY A 1 211 ? -19.731 9.092 13.323 1.00 98.38 211 GLY A CA 1
ATOM 1631 C C . GLY A 1 211 ? -18.504 8.541 14.044 1.00 98.38 211 GLY A C 1
ATOM 1632 O O . GLY A 1 211 ? -18.517 7.387 14.466 1.00 98.38 211 GLY A O 1
ATOM 1633 N N . GLU A 1 212 ? -17.479 9.367 14.270 1.00 98.56 212 GLU A N 1
ATOM 1634 C CA . GLU A 1 212 ? -16.315 9.008 15.084 1.00 98.56 212 GLU A CA 1
ATOM 1635 C C . GLU A 1 212 ? -16.729 8.630 16.510 1.00 98.56 212 GLU A C 1
ATOM 1637 O O . GLU A 1 212 ? -16.315 7.582 17.001 1.00 98.56 212 GLU A O 1
ATOM 1642 N N . ALA A 1 213 ? -17.564 9.438 17.172 1.00 98.62 213 ALA A N 1
ATOM 1643 C CA . ALA A 1 213 ? -18.040 9.135 18.522 1.00 98.62 213 ALA A CA 1
ATOM 1644 C C . ALA A 1 213 ? -18.804 7.799 18.572 1.00 98.62 213 ALA A C 1
ATOM 1646 O O . ALA A 1 213 ? -18.561 6.980 19.458 1.00 98.62 213 ALA A O 1
ATOM 1647 N N . SER A 1 214 ? -19.664 7.546 17.581 1.00 98.75 214 SER A N 1
ATOM 1648 C CA . SER A 1 214 ? -20.420 6.291 17.464 1.00 98.75 214 SER A CA 1
ATOM 1649 C C . SER A 1 214 ? -19.502 5.085 17.249 1.00 98.75 214 SER A C 1
ATOM 1651 O O . SER A 1 214 ? -19.689 4.036 17.865 1.00 98.75 214 SER A O 1
ATOM 1653 N N . LEU A 1 215 ? -18.483 5.235 16.398 1.00 98.81 215 LEU A N 1
ATOM 1654 C CA . LEU A 1 215 ? -17.470 4.209 16.175 1.00 98.81 215 LEU A CA 1
ATOM 1655 C C . LEU A 1 215 ? -16.679 3.934 17.461 1.00 98.81 215 LEU A C 1
ATOM 1657 O O . LEU A 1 215 ? -16.517 2.776 17.834 1.00 98.81 215 LEU A O 1
ATOM 1661 N N . ARG A 1 216 ? -16.214 4.974 18.164 1.00 98.75 216 ARG A N 1
ATOM 1662 C CA . ARG A 1 216 ? -15.445 4.829 19.411 1.00 98.75 216 ARG A CA 1
ATOM 1663 C C . ARG A 1 216 ? -16.241 4.128 20.505 1.00 98.75 216 ARG A C 1
ATOM 1665 O O . ARG A 1 216 ? -15.678 3.276 21.187 1.00 98.75 216 ARG A O 1
ATOM 1672 N N . GLU A 1 217 ? -17.531 4.420 20.633 1.00 98.75 217 GLU A N 1
ATOM 1673 C CA . GLU A 1 217 ? -18.401 3.731 21.589 1.00 98.75 217 GLU A CA 1
ATOM 1674 C C . GLU A 1 217 ? -18.530 2.234 21.262 1.00 98.75 217 GLU A C 1
ATOM 1676 O O . GLU A 1 217 ? -18.350 1.390 22.138 1.00 98.75 217 GLU A O 1
ATOM 1681 N N . ALA A 1 218 ? -18.726 1.874 19.989 1.00 98.62 218 ALA A N 1
ATOM 1682 C CA . ALA A 1 218 ? -18.752 0.469 19.578 1.00 98.62 218 ALA A CA 1
ATOM 1683 C C . ALA A 1 218 ? -17.406 -0.241 19.826 1.00 98.62 218 ALA A C 1
ATOM 1685 O O . ALA A 1 218 ? -17.375 -1.373 20.316 1.00 98.62 218 ALA A O 1
ATOM 1686 N N . ILE A 1 219 ? -16.280 0.432 19.543 1.00 98.62 219 ILE A N 1
ATOM 1687 C CA . ILE A 1 219 ? -14.934 -0.082 19.846 1.00 98.62 219 ILE A CA 1
ATOM 1688 C C . ILE A 1 219 ? -14.788 -0.321 21.348 1.00 98.62 219 ILE A C 1
ATOM 1690 O O . ILE A 1 219 ? -14.315 -1.382 21.749 1.00 98.62 219 ILE A O 1
ATOM 1694 N N . LYS A 1 220 ? -15.212 0.634 22.179 1.00 98.50 220 LYS A N 1
ATOM 1695 C CA . LYS A 1 220 ? -15.140 0.534 23.637 1.00 98.50 220 LYS A CA 1
ATOM 1696 C C . LYS A 1 220 ? -15.928 -0.667 24.149 1.00 98.50 220 LYS A C 1
ATOM 1698 O O . LYS A 1 220 ? -15.395 -1.445 24.935 1.00 98.50 220 LYS A O 1
ATOM 1703 N N . GLN A 1 221 ? -17.157 -0.850 23.673 1.00 98.06 221 GLN A N 1
ATOM 1704 C CA . GLN A 1 221 ? -18.015 -1.964 24.079 1.00 98.06 221 GLN A CA 1
ATOM 1705 C C . GLN A 1 221 ? -17.425 -3.325 23.690 1.00 98.06 221 GLN A C 1
ATOM 1707 O O . GLN A 1 221 ? -17.442 -4.256 24.495 1.00 98.06 221 GLN A O 1
ATOM 1712 N N . ARG A 1 222 ? -16.873 -3.449 22.476 1.00 97.56 222 ARG A N 1
ATOM 1713 C CA . ARG A 1 222 ? -16.349 -4.731 21.980 1.00 97.56 222 ARG A CA 1
ATOM 1714 C C . ARG A 1 222 ? -14.928 -5.033 22.451 1.00 97.56 222 ARG A C 1
ATOM 1716 O O . ARG A 1 222 ? -14.626 -6.173 22.790 1.00 97.56 222 ARG A O 1
ATOM 1723 N N . PHE A 1 223 ? -14.043 -4.045 22.447 1.00 97.62 223 PHE A N 1
ATOM 1724 C CA . PHE A 1 223 ? -12.597 -4.236 22.598 1.00 97.62 223 PHE A CA 1
ATOM 1725 C C . PHE A 1 223 ? -11.989 -3.493 23.796 1.00 97.62 223 PHE A C 1
ATOM 1727 O O . PHE A 1 223 ? -10.849 -3.775 24.161 1.00 97.62 223 PHE A O 1
ATOM 1734 N N . GLY A 1 224 ? -12.740 -2.598 24.441 1.00 97.62 224 GLY A N 1
ATOM 1735 C CA . GLY A 1 224 ? -12.318 -1.863 25.632 1.00 97.62 224 GLY A CA 1
ATOM 1736 C C . GLY A 1 224 ? -11.771 -0.459 25.360 1.00 97.62 224 GLY A C 1
ATOM 1737 O O . GLY A 1 224 ? -11.516 -0.056 24.222 1.00 97.62 224 GLY A O 1
ATOM 1738 N N . ASP A 1 225 ? -11.586 0.291 26.448 1.00 97.81 225 ASP A N 1
ATOM 1739 C CA . ASP A 1 225 ? -11.210 1.710 26.424 1.00 97.81 225 ASP A CA 1
ATOM 1740 C C . ASP A 1 225 ? -9.845 1.979 25.781 1.00 97.81 225 ASP A C 1
ATOM 1742 O O . ASP A 1 225 ? -9.670 2.994 25.112 1.00 97.81 225 ASP A O 1
ATOM 1746 N N . GLU A 1 226 ? -8.868 1.088 25.965 1.00 95.50 226 GLU A N 1
ATOM 1747 C CA . GLU A 1 226 ? -7.512 1.298 25.445 1.00 95.50 226 GLU A CA 1
ATOM 1748 C C . GLU A 1 226 ? -7.516 1.453 23.920 1.00 95.50 226 GLU A C 1
ATOM 1750 O O . GLU A 1 226 ? -6.946 2.409 23.395 1.00 95.50 226 GLU A O 1
ATOM 1755 N N . LEU A 1 227 ? -8.204 0.554 23.209 1.00 96.12 227 LEU A N 1
ATOM 1756 C CA . LEU A 1 227 ? -8.312 0.619 21.754 1.00 96.12 227 LEU A CA 1
ATOM 1757 C C . LEU A 1 227 ? -9.199 1.790 21.312 1.00 96.12 227 LEU A C 1
ATOM 1759 O O . LEU A 1 227 ? -8.864 2.487 20.355 1.00 96.12 227 LEU A O 1
ATOM 1763 N N . ALA A 1 228 ? -10.301 2.035 22.026 1.00 97.94 228 ALA A N 1
ATOM 1764 C CA . ALA A 1 228 ? -11.237 3.115 21.718 1.00 97.94 228 ALA A CA 1
ATOM 1765 C C . ALA A 1 228 ? -10.613 4.512 21.835 1.00 97.94 228 ALA A C 1
ATOM 1767 O O . ALA A 1 228 ? -11.057 5.427 21.145 1.00 97.94 228 ALA A O 1
ATOM 1768 N N . ASN A 1 229 ? -9.579 4.677 22.664 1.00 96.88 229 ASN A N 1
ATOM 1769 C CA . ASN A 1 229 ? -8.875 5.944 22.871 1.00 96.88 229 ASN A CA 1
ATOM 1770 C C . ASN A 1 229 ? -7.679 6.157 21.927 1.00 96.88 229 ASN A C 1
ATOM 1772 O O . ASN A 1 229 ? -7.024 7.198 21.997 1.00 96.88 229 ASN A O 1
ATOM 1776 N N . GLN A 1 230 ? -7.378 5.213 21.029 1.00 95.81 230 GLN A N 1
ATOM 1777 C CA . GLN A 1 230 ? -6.285 5.384 20.069 1.00 95.81 230 GLN A CA 1
ATOM 1778 C C . GLN A 1 230 ? -6.588 6.501 19.049 1.00 95.81 230 GLN A C 1
ATOM 1780 O O . GLN A 1 230 ? -7.761 6.773 18.752 1.00 95.81 230 GLN A O 1
ATOM 1785 N N . PRO A 1 231 ? -5.556 7.167 18.490 1.00 95.19 231 PRO A N 1
ATOM 1786 C CA . PRO A 1 231 ? -5.748 8.196 17.470 1.00 95.19 231 PRO A CA 1
ATOM 1787 C C . PRO A 1 231 ? -6.563 7.673 16.282 1.00 95.19 231 PRO A C 1
ATOM 1789 O O . PRO A 1 231 ? -6.384 6.529 15.862 1.00 95.19 231 PRO A O 1
ATOM 1792 N N . PHE A 1 232 ? -7.455 8.500 15.734 1.00 95.88 232 PHE A N 1
ATOM 1793 C CA . PHE A 1 232 ? -8.385 8.093 14.670 1.00 95.88 232 PHE A CA 1
ATOM 1794 C C . PHE A 1 232 ? -7.670 7.494 13.448 1.00 95.88 232 PHE A C 1
ATOM 1796 O O . PHE A 1 232 ? -8.066 6.450 12.937 1.00 95.88 232 PHE A O 1
ATOM 1803 N N . ASP A 1 233 ? -6.559 8.108 13.046 1.00 93.88 233 ASP A N 1
ATOM 1804 C CA . ASP A 1 233 ? -5.691 7.696 11.938 1.00 93.88 233 ASP A CA 1
ATOM 1805 C C . ASP A 1 233 ? -5.004 6.334 12.144 1.00 93.88 233 ASP A C 1
ATOM 1807 O O . ASP A 1 233 ? -4.488 5.760 11.192 1.00 93.88 233 ASP A O 1
ATOM 1811 N N . THR A 1 234 ? -5.019 5.794 13.367 1.00 96.00 234 THR A N 1
ATOM 1812 C CA . THR A 1 234 ? -4.547 4.429 13.669 1.00 96.00 234 THR A CA 1
ATOM 1813 C C . THR A 1 234 ? -5.672 3.395 13.682 1.00 96.00 234 THR A C 1
ATOM 1815 O O . THR A 1 234 ? -5.415 2.201 13.826 1.00 96.00 234 THR A O 1
ATOM 1818 N N . LEU A 1 235 ? -6.928 3.833 13.576 1.00 97.75 235 LEU A N 1
ATOM 1819 C CA . LEU A 1 235 ? -8.112 2.975 13.595 1.00 97.75 235 LEU A CA 1
ATOM 1820 C C . LEU A 1 235 ? -8.728 2.866 12.200 1.00 97.75 235 LEU A C 1
ATOM 1822 O O . LEU A 1 235 ? -9.100 1.768 11.782 1.00 97.75 235 LEU A O 1
ATOM 1826 N N . VAL A 1 236 ? -8.809 3.991 11.486 1.00 98.12 236 VAL A N 1
ATOM 1827 C CA . VAL A 1 236 ? -9.543 4.137 10.227 1.00 98.12 236 VAL A CA 1
ATOM 1828 C C . VAL A 1 236 ? -8.611 4.555 9.096 1.00 98.12 236 VAL A C 1
ATOM 1830 O O . VAL A 1 236 ? -7.938 5.581 9.175 1.00 98.12 236 VAL A O 1
ATOM 1833 N N . ASN A 1 237 ? -8.647 3.798 7.999 1.00 97.19 237 ASN A N 1
ATOM 1834 C CA . ASN A 1 237 ? -8.049 4.202 6.734 1.00 97.19 237 ASN A CA 1
ATOM 1835 C C . ASN A 1 237 ? -9.144 4.780 5.829 1.00 97.19 237 ASN A C 1
ATOM 1837 O O . ASN A 1 237 ? -9.912 4.047 5.212 1.00 97.19 237 ASN A O 1
ATOM 1841 N N . VAL A 1 238 ? -9.206 6.107 5.723 1.00 94.50 238 VAL A N 1
ATOM 1842 C CA . VAL A 1 238 ? -10.236 6.794 4.920 1.00 94.50 238 VAL A CA 1
ATOM 1843 C C . VAL A 1 238 ? -10.096 6.556 3.410 1.00 94.50 238 VAL A C 1
ATOM 1845 O O . VAL A 1 238 ? -11.070 6.684 2.673 1.00 94.50 238 VAL A O 1
ATOM 1848 N N . ALA A 1 239 ? -8.895 6.213 2.932 1.00 93.19 239 ALA A N 1
ATOM 1849 C CA . ALA A 1 239 ? -8.629 5.991 1.512 1.00 93.19 239 ALA A CA 1
ATOM 1850 C C . ALA A 1 239 ? -9.013 4.576 1.056 1.00 93.19 239 ALA A C 1
ATOM 1852 O O . ALA A 1 239 ? -9.419 4.391 -0.094 1.00 93.19 239 ALA A O 1
ATOM 1853 N N . ASN A 1 240 ? -8.891 3.594 1.952 1.00 95.06 240 ASN A N 1
ATOM 1854 C CA . ASN A 1 240 ? -9.326 2.218 1.749 1.00 95.06 240 ASN A CA 1
ATOM 1855 C C . ASN A 1 240 ? -10.018 1.696 3.025 1.00 95.06 240 ASN A C 1
ATOM 1857 O O . ASN A 1 240 ? -9.370 1.049 3.851 1.00 95.06 240 ASN A O 1
ATOM 1861 N N . PRO A 1 241 ? -11.323 1.984 3.206 1.00 95.88 241 PRO A N 1
ATOM 1862 C CA . PRO A 1 241 ? -12.038 1.698 4.451 1.00 95.88 241 PRO A CA 1
ATOM 1863 C C . PRO A 1 241 ? -12.020 0.229 4.861 1.00 95.88 241 PRO A C 1
ATOM 1865 O O . PRO A 1 241 ? -11.928 -0.056 6.053 1.00 95.88 241 PRO A O 1
ATOM 1868 N N . ASP A 1 242 ? -12.017 -0.692 3.896 1.00 95.69 242 ASP A N 1
ATOM 1869 C CA . ASP A 1 242 ? -11.958 -2.138 4.145 1.00 95.69 242 ASP A CA 1
ATOM 1870 C C . ASP A 1 242 ? -10.605 -2.585 4.718 1.00 95.69 242 ASP A C 1
ATOM 1872 O O . ASP A 1 242 ? -10.524 -3.609 5.393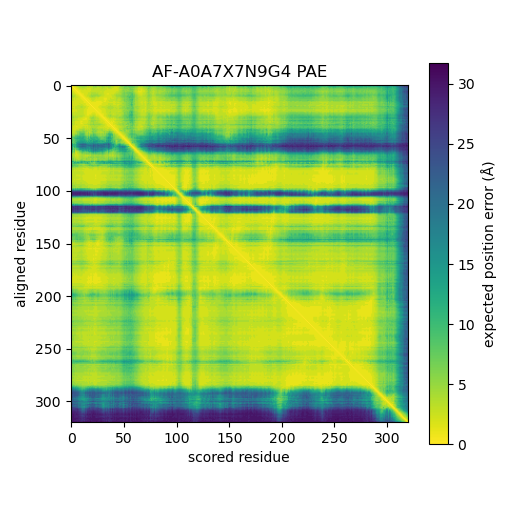 1.00 95.69 242 ASP A O 1
ATOM 1876 N N . GLN A 1 243 ? -9.555 -1.787 4.517 1.00 96.75 243 GLN A N 1
ATOM 1877 C CA . GLN A 1 243 ? -8.232 -1.977 5.114 1.00 96.75 243 GLN A CA 1
ATOM 1878 C C . GLN A 1 243 ? -8.057 -1.205 6.431 1.00 96.75 243 GLN A C 1
ATOM 1880 O O . GLN A 1 243 ? -6.950 -1.128 6.964 1.00 96.75 243 GLN A O 1
ATOM 1885 N N . SER A 1 244 ? -9.130 -0.630 6.989 1.00 98.12 244 SER A N 1
ATOM 1886 C CA . SER A 1 244 ? -9.073 0.025 8.298 1.00 98.12 244 SER A CA 1
ATOM 1887 C C . SER A 1 244 ? -8.617 -0.957 9.369 1.00 98.12 244 SER A C 1
ATOM 1889 O O . SER A 1 244 ? -9.141 -2.070 9.479 1.00 98.12 244 SER A O 1
ATOM 1891 N N . ARG A 1 245 ? -7.672 -0.522 10.204 1.00 98.00 245 ARG A N 1
ATOM 1892 C CA . ARG A 1 245 ? -7.106 -1.336 11.279 1.00 98.00 245 ARG A CA 1
ATOM 1893 C C . ARG A 1 245 ? -8.195 -1.923 12.179 1.00 98.00 245 ARG A C 1
ATOM 1895 O O . ARG A 1 245 ? -8.147 -3.113 12.478 1.00 98.00 245 ARG A O 1
ATOM 1902 N N . ILE A 1 246 ? -9.218 -1.144 12.536 1.00 98.38 246 ILE A N 1
ATOM 1903 C CA . ILE A 1 246 ? -10.296 -1.618 13.417 1.00 98.38 246 ILE A CA 1
ATOM 1904 C C . ILE A 1 246 ? -11.111 -2.792 12.842 1.00 98.38 246 ILE A C 1
ATOM 1906 O O . ILE A 1 246 ? -11.619 -3.607 13.606 1.00 98.38 246 ILE A O 1
ATOM 1910 N N . LEU A 1 247 ? -11.193 -2.926 11.515 1.00 98.31 247 LEU A N 1
ATOM 1911 C CA . LEU A 1 247 ? -11.888 -4.045 10.865 1.00 98.31 247 LEU A CA 1
ATOM 1912 C C . LEU A 1 247 ? -11.030 -5.308 10.781 1.00 98.31 247 LEU A C 1
ATOM 1914 O O . LEU A 1 247 ? -11.564 -6.401 10.621 1.00 98.31 247 LEU A O 1
ATOM 1918 N N . ASN A 1 248 ? -9.706 -5.166 10.861 1.00 98.00 248 ASN A N 1
ATOM 1919 C CA . ASN A 1 248 ? -8.781 -6.236 10.501 1.00 98.00 248 ASN A CA 1
ATOM 1920 C C . ASN A 1 248 ? -7.995 -6.796 11.693 1.00 98.00 248 ASN A C 1
ATOM 1922 O O . ASN A 1 248 ? -7.657 -7.977 11.690 1.00 98.00 248 ASN A O 1
ATOM 1926 N N . ILE A 1 249 ? -7.739 -6.015 12.748 1.00 97.06 249 ILE A N 1
ATOM 1927 C CA . ILE A 1 249 ? -6.960 -6.472 13.921 1.00 97.06 249 ILE A CA 1
ATOM 1928 C C . ILE A 1 249 ? -7.565 -7.681 14.624 1.00 97.06 249 ILE A C 1
ATOM 1930 O O . ILE A 1 249 ? -6.824 -8.509 15.144 1.00 97.06 249 ILE A O 1
ATOM 1934 N N . ALA A 1 250 ? -8.890 -7.789 14.622 1.00 97.06 250 ALA A N 1
ATOM 1935 C CA . ALA A 1 250 ? -9.640 -8.865 15.250 1.00 97.06 250 ALA A CA 1
ATOM 1936 C C . ALA A 1 250 ? -10.371 -9.721 14.204 1.00 97.06 250 ALA A C 1
ATOM 1938 O O . ALA A 1 250 ? -11.405 -10.294 14.508 1.00 97.06 250 ALA A O 1
ATOM 1939 N N . LEU A 1 251 ? -9.871 -9.783 12.967 1.00 97.81 251 LEU A N 1
ATOM 1940 C CA . LEU A 1 251 ? -10.364 -10.685 11.923 1.00 97.81 251 LEU A CA 1
ATOM 1941 C C . LEU A 1 251 ? -9.311 -11.793 11.692 1.00 97.81 251 LEU A C 1
ATOM 1943 O O . LEU A 1 251 ? -8.113 -11.472 11.687 1.00 97.81 251 LEU A O 1
ATOM 1947 N N . PRO A 1 252 ? -9.695 -13.075 11.541 1.00 96.75 252 PRO A N 1
ATOM 1948 C CA . PRO A 1 252 ? -8.752 -14.163 11.288 1.00 96.75 252 PRO A CA 1
ATOM 1949 C C . PRO A 1 252 ? -7.965 -13.969 9.989 1.00 96.75 252 PRO A C 1
ATOM 1951 O O . PRO A 1 252 ? -8.455 -13.385 9.021 1.00 96.75 252 PRO A O 1
ATOM 1954 N N . THR A 1 253 ? -6.740 -14.496 9.933 1.00 94.19 253 THR A N 1
ATOM 1955 C CA . THR A 1 253 ? -5.916 -14.444 8.712 1.00 94.19 253 THR A CA 1
ATOM 1956 C C . THR A 1 253 ? -6.509 -15.262 7.564 1.00 94.19 253 THR A C 1
ATOM 1958 O O . THR A 1 253 ? -6.316 -14.882 6.411 1.00 94.19 253 THR A O 1
ATOM 1961 N N . SER A 1 254 ? -7.265 -16.329 7.858 1.00 94.19 254 SER A N 1
ATOM 1962 C CA . SER A 1 254 ? -8.032 -17.111 6.871 1.00 94.19 254 SER A CA 1
ATOM 1963 C C . SER A 1 254 ? -9.025 -16.263 6.075 1.00 94.19 254 SER A C 1
ATOM 1965 O O . SER A 1 254 ? -9.301 -16.569 4.920 1.00 94.19 254 SER A O 1
ATOM 1967 N N . ASP A 1 255 ? -9.494 -15.167 6.669 1.00 94.25 255 ASP A N 1
ATOM 1968 C CA . ASP A 1 255 ? -10.522 -14.275 6.125 1.00 94.25 255 ASP A CA 1
ATOM 1969 C C . ASP A 1 255 ? -9.923 -12.943 5.631 1.00 94.25 255 ASP A C 1
ATOM 1971 O O . ASP A 1 255 ? -10.625 -11.977 5.312 1.00 94.25 255 ASP A O 1
ATOM 1975 N N . GLY A 1 256 ? -8.589 -12.885 5.543 1.00 91.25 256 GLY A N 1
ATOM 1976 C CA . GLY A 1 256 ? -7.826 -11.710 5.123 1.00 91.25 256 GLY A CA 1
ATOM 1977 C C . GLY A 1 256 ? -7.614 -10.665 6.222 1.00 91.25 256 GLY A C 1
ATOM 1978 O O . GLY A 1 256 ? -7.190 -9.552 5.917 1.00 91.25 256 GLY A O 1
ATOM 1979 N N . GLY A 1 257 ? -7.905 -11.003 7.480 1.00 94.81 257 GLY A N 1
ATOM 1980 C CA . GLY A 1 257 ? -7.626 -10.174 8.648 1.00 94.81 257 GLY A CA 1
ATOM 1981 C C . GLY A 1 257 ? -6.183 -10.269 9.146 1.00 94.81 257 GLY A C 1
ATOM 1982 O O . GLY A 1 257 ? -5.317 -10.902 8.539 1.00 94.81 257 GLY A O 1
ATOM 1983 N N . TRP A 1 258 ? -5.892 -9.599 10.261 1.00 96.19 258 TRP A N 1
ATOM 1984 C CA . TRP A 1 258 ? -4.539 -9.478 10.818 1.00 96.19 258 TRP A CA 1
ATOM 1985 C C . TRP A 1 258 ? -4.316 -10.337 12.062 1.00 96.19 258 TRP A C 1
ATOM 1987 O O . TRP A 1 258 ? -3.165 -10.503 12.461 1.00 96.19 258 TRP A O 1
ATOM 1997 N N . ASN A 1 259 ? -5.382 -10.876 12.666 1.00 95.31 259 ASN A N 1
ATOM 1998 C CA . ASN A 1 259 ? -5.321 -11.776 13.822 1.00 95.31 259 ASN A CA 1
ATOM 1999 C C . ASN A 1 259 ? -4.415 -11.269 14.971 1.00 95.31 259 ASN A C 1
ATOM 2001 O O . ASN A 1 259 ? -3.664 -12.029 15.578 1.00 95.31 259 ASN A O 1
ATOM 2005 N N . GLN A 1 260 ? -4.450 -9.962 15.246 1.00 95.06 260 GLN A N 1
ATOM 2006 C CA . GLN A 1 260 ? -3.653 -9.302 16.289 1.00 95.06 260 GLN A CA 1
ATOM 2007 C C . GLN A 1 260 ? -4.372 -9.270 17.647 1.00 95.06 260 GLN A C 1
ATOM 2009 O O . GLN A 1 260 ? -3.723 -9.131 18.682 1.00 95.06 260 GLN A O 1
ATOM 2014 N N . ILE A 1 261 ? -5.702 -9.404 17.653 1.00 94.31 261 ILE A N 1
ATOM 2015 C CA . ILE A 1 261 ? -6.547 -9.500 18.848 1.00 94.31 261 ILE A CA 1
ATOM 2016 C C . ILE A 1 261 ? -7.409 -10.760 18.732 1.00 94.31 261 ILE A C 1
ATOM 2018 O O . ILE A 1 261 ? -8.228 -10.876 17.825 1.00 94.31 261 ILE A O 1
ATOM 2022 N N . ILE A 1 262 ? -7.235 -11.689 19.677 1.00 92.81 262 ILE A N 1
ATOM 2023 C CA . ILE A 1 262 ? -7.982 -12.961 19.726 1.00 92.81 262 ILE A CA 1
ATOM 2024 C C . ILE A 1 262 ? -9.288 -12.829 20.523 1.00 92.81 262 ILE A C 1
ATOM 2026 O O . ILE A 1 262 ? -10.279 -13.500 20.252 1.00 92.81 262 ILE A O 1
ATOM 2030 N N . LYS A 1 263 ? -9.318 -11.951 21.531 1.00 92.88 263 LYS A N 1
ATOM 2031 C CA . LYS A 1 263 ? -10.515 -11.733 22.350 1.00 92.88 263 LYS A CA 1
ATOM 2032 C C . LYS A 1 263 ? -11.569 -10.966 21.546 1.00 92.88 263 LYS A C 1
ATOM 2034 O O . LYS A 1 263 ? -11.260 -9.912 21.000 1.00 92.88 263 LYS A O 1
ATOM 2039 N N . ASN A 1 264 ? -12.812 -11.453 21.541 1.00 93.75 264 ASN A N 1
ATOM 2040 C CA . ASN A 1 264 ? -13.937 -10.851 20.808 1.00 93.75 264 ASN A CA 1
ATOM 2041 C C . ASN A 1 264 ? -13.670 -10.717 19.295 1.00 93.75 264 ASN A C 1
ATOM 2043 O O . ASN A 1 264 ? -14.102 -9.753 18.654 1.00 93.75 264 ASN A O 1
ATOM 2047 N N . GLN A 1 265 ? -12.935 -11.688 18.743 1.00 95.50 265 GLN A N 1
ATOM 2048 C CA . GLN A 1 265 ? -12.655 -11.795 17.317 1.00 95.50 265 GLN A CA 1
ATOM 2049 C C . GLN A 1 265 ? -13.956 -11.811 16.503 1.00 95.50 265 GLN A C 1
ATOM 2051 O O . GLN A 1 265 ? -14.973 -12.339 16.952 1.00 95.50 265 GLN A O 1
ATOM 2056 N N . PHE A 1 266 ? -13.933 -11.201 15.324 1.00 97.50 266 PHE A N 1
ATOM 2057 C CA . PHE A 1 266 ? -14.958 -11.415 14.310 1.00 97.50 266 PHE A CA 1
ATOM 2058 C C . PHE A 1 266 ? -14.825 -12.830 13.756 1.00 97.50 266 PHE A C 1
ATOM 2060 O O . PHE A 1 266 ? -13.713 -13.342 13.630 1.00 97.50 266 PHE A O 1
ATOM 2067 N N . LYS A 1 267 ? -15.945 -13.458 13.414 1.00 96.75 267 LYS A N 1
ATOM 2068 C CA . LYS A 1 267 ? -15.925 -14.794 12.817 1.00 96.75 267 LYS A CA 1
ATOM 2069 C C . LYS A 1 267 ? -15.285 -14.774 11.425 1.00 96.75 267 LYS A C 1
ATOM 2071 O O . LYS A 1 267 ? -14.386 -15.557 11.153 1.00 96.75 267 LYS A O 1
ATOM 2076 N N . ASP A 1 268 ? -15.776 -13.887 10.571 1.00 97.31 268 ASP A N 1
ATOM 2077 C CA . ASP A 1 268 ? -15.429 -13.728 9.159 1.00 97.31 268 ASP A CA 1
ATOM 2078 C C . ASP A 1 268 ? -15.932 -12.338 8.694 1.00 97.31 268 ASP A C 1
ATOM 2080 O O . ASP A 1 268 ? -16.305 -11.497 9.519 1.00 97.31 268 ASP A O 1
ATOM 2084 N N . LYS A 1 269 ? -15.927 -12.059 7.385 1.00 96.38 269 LYS A N 1
ATOM 2085 C CA . LYS A 1 269 ? -16.442 -10.787 6.830 1.00 96.38 269 LYS A CA 1
ATOM 2086 C C . LYS A 1 269 ? -17.970 -10.725 6.718 1.00 96.38 269 LYS A C 1
ATOM 2088 O O . LYS A 1 269 ? -18.504 -9.644 6.466 1.00 96.38 269 LYS A O 1
ATOM 2093 N N . ASP A 1 270 ? -18.654 -11.848 6.919 1.00 97.44 270 ASP A N 1
ATOM 2094 C CA . ASP A 1 270 ? -20.114 -11.947 6.935 1.00 97.44 270 ASP A CA 1
ATOM 2095 C C . ASP A 1 270 ? -20.682 -11.853 8.366 1.00 97.44 270 ASP A C 1
ATOM 2097 O O . ASP A 1 270 ? -21.899 -11.774 8.553 1.00 97.44 270 ASP A O 1
ATOM 2101 N N . ASP A 1 271 ? -1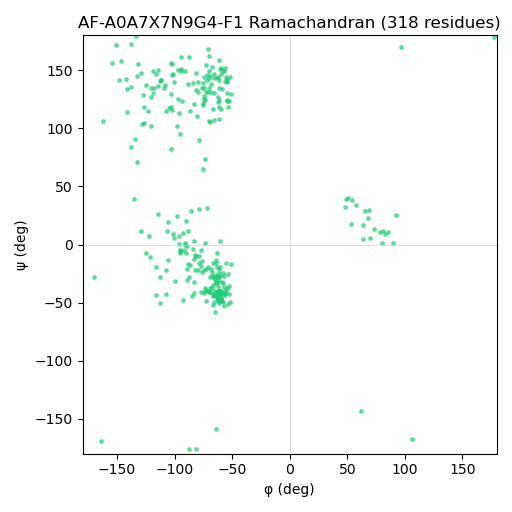9.812 -11.814 9.383 1.00 97.88 271 ASP A N 1
ATOM 2102 C CA . ASP A 1 271 ? -20.161 -11.550 10.777 1.00 97.88 271 ASP A CA 1
ATOM 2103 C C . ASP A 1 271 ? -20.984 -10.244 10.884 1.00 97.88 271 ASP A C 1
ATOM 2105 O O . ASP A 1 271 ? -20.511 -9.176 10.465 1.00 97.88 271 ASP A O 1
ATOM 2109 N N . PRO A 1 272 ? -22.205 -10.288 11.459 1.00 98.12 272 PRO A N 1
ATOM 2110 C CA . PRO A 1 272 ? -23.046 -9.107 11.627 1.00 98.12 272 PRO A CA 1
ATOM 2111 C C . PRO A 1 272 ? -22.341 -7.947 12.335 1.00 98.12 272 PRO A C 1
ATOM 2113 O O . PRO A 1 272 ? -22.553 -6.786 11.969 1.00 98.12 272 PRO A O 1
ATOM 2116 N N . ASP A 1 273 ? -21.471 -8.244 13.303 1.00 97.56 273 ASP A N 1
ATOM 2117 C CA . ASP A 1 273 ? -20.710 -7.230 14.021 1.00 97.56 273 ASP A CA 1
ATOM 2118 C C . ASP A 1 273 ? -19.616 -6.631 13.136 1.00 97.56 273 ASP A C 1
ATOM 2120 O O . ASP A 1 273 ? -19.415 -5.417 13.155 1.00 97.56 273 ASP A O 1
ATOM 2124 N N . TRP A 1 274 ? -18.945 -7.436 12.306 1.00 98.25 274 TRP A N 1
ATOM 2125 C CA . TRP A 1 274 ? -17.960 -6.923 11.349 1.00 98.25 274 TRP A CA 1
ATOM 2126 C C . TRP A 1 274 ? -18.618 -5.984 10.332 1.00 98.25 274 TRP A C 1
ATOM 2128 O O . TRP A 1 274 ? -18.145 -4.866 10.106 1.00 98.25 274 TRP A O 1
ATOM 2138 N N . ILE A 1 275 ? -19.765 -6.389 9.777 1.00 98.44 275 ILE A N 1
ATOM 2139 C CA . ILE A 1 275 ? -20.562 -5.573 8.850 1.00 98.44 275 ILE A CA 1
ATOM 2140 C C . ILE A 1 275 ? -21.001 -4.267 9.525 1.00 98.44 275 ILE A C 1
ATOM 2142 O O . ILE A 1 275 ? -20.952 -3.195 8.910 1.00 98.44 275 ILE A O 1
ATOM 2146 N N . GLN A 1 276 ? -21.418 -4.331 10.792 1.00 98.50 276 GLN A N 1
ATOM 2147 C CA . GLN A 1 276 ? -21.801 -3.148 11.554 1.00 98.50 276 GLN A CA 1
ATOM 2148 C C . GLN A 1 276 ? -20.609 -2.214 11.792 1.00 98.50 276 GLN A C 1
ATOM 2150 O O . GLN A 1 276 ? -20.728 -1.006 11.581 1.00 98.50 276 GLN A O 1
ATOM 2155 N N . PHE A 1 277 ? -19.443 -2.748 12.156 1.00 98.62 277 PHE A N 1
ATOM 2156 C CA . PHE A 1 277 ? -18.217 -1.962 12.286 1.00 98.62 277 PHE A CA 1
ATOM 2157 C C . PHE A 1 277 ? -17.810 -1.319 10.959 1.00 98.62 277 PHE A C 1
ATOM 2159 O O . PHE A 1 277 ? -17.447 -0.144 10.948 1.00 98.62 277 PHE A O 1
ATOM 2166 N N . LYS A 1 278 ? -17.940 -2.020 9.827 1.00 98.50 278 LYS A N 1
ATOM 2167 C CA . LYS A 1 278 ? -17.686 -1.442 8.499 1.00 98.50 278 LYS A CA 1
ATOM 2168 C C . LYS A 1 278 ? -18.595 -0.243 8.217 1.00 98.50 278 LYS A C 1
ATOM 2170 O O . LYS A 1 278 ? -18.117 0.782 7.733 1.00 98.50 278 LYS A O 1
ATOM 2175 N N . LYS A 1 279 ? -19.882 -0.314 8.574 1.00 98.56 279 LYS A N 1
ATOM 2176 C CA . LYS A 1 279 ? -20.802 0.836 8.470 1.00 98.56 279 LYS A CA 1
ATOM 2177 C C . LYS A 1 279 ? -20.369 1.996 9.367 1.00 98.56 279 LYS A C 1
ATOM 2179 O O . LYS A 1 279 ? -20.375 3.138 8.919 1.00 98.56 279 LYS A O 1
ATOM 2184 N N . LEU A 1 280 ? -19.970 1.717 10.608 1.00 98.75 280 LEU A N 1
ATOM 2185 C CA . LEU A 1 280 ? -19.482 2.743 11.537 1.00 98.75 280 LEU A CA 1
ATOM 2186 C C . LEU A 1 280 ? -18.202 3.415 11.027 1.00 98.75 280 LEU A C 1
ATOM 2188 O O . LEU A 1 280 ? -18.095 4.636 11.094 1.00 98.75 280 LEU A O 1
ATOM 2192 N N . VAL A 1 281 ? -17.274 2.643 10.456 1.00 98.56 281 VAL A N 1
ATOM 2193 C CA . VAL A 1 281 ? -16.081 3.171 9.784 1.00 98.56 281 VAL A CA 1
ATOM 2194 C C . VAL A 1 281 ? -16.487 4.122 8.662 1.00 98.56 281 VAL A C 1
ATOM 2196 O O . VAL A 1 281 ? -16.051 5.270 8.668 1.00 98.56 281 VAL A O 1
ATOM 2199 N N . LEU A 1 282 ? -17.359 3.697 7.746 1.00 97.81 282 LEU A N 1
ATOM 2200 C CA . LEU A 1 282 ? -17.802 4.529 6.619 1.00 97.81 282 LEU A CA 1
ATOM 2201 C C . LEU A 1 282 ? -18.540 5.800 7.060 1.00 97.81 282 LEU A C 1
ATOM 2203 O O . LEU A 1 282 ? -18.418 6.829 6.406 1.00 97.81 282 LEU A O 1
ATOM 2207 N N . ASN A 1 283 ? -19.263 5.746 8.178 1.00 98.12 283 ASN A N 1
ATOM 2208 C CA . ASN A 1 283 ? -19.969 6.899 8.733 1.00 98.12 283 ASN A CA 1
ATOM 2209 C C . ASN A 1 283 ? -19.067 7.831 9.555 1.00 98.12 283 ASN A C 1
ATOM 2211 O O . ASN A 1 283 ? -19.509 8.912 9.929 1.00 98.12 283 ASN A O 1
ATOM 2215 N N . SER A 1 284 ? -17.826 7.437 9.859 1.00 98.19 284 SER A N 1
ATOM 2216 C CA . SER A 1 284 ? -16.910 8.218 10.706 1.00 98.19 284 SER A CA 1
ATOM 2217 C C . SER A 1 284 ? -16.138 9.311 9.961 1.00 98.19 284 SER A C 1
ATOM 2219 O O . SER A 1 284 ? -15.398 10.085 10.570 1.00 98.19 284 SER A O 1
ATOM 2221 N N . PHE A 1 285 ? -16.299 9.406 8.642 1.00 95.69 285 PHE A N 1
ATOM 2222 C CA . PHE A 1 285 ? -15.664 10.431 7.824 1.00 95.69 285 PHE A CA 1
ATOM 2223 C C . PHE A 1 285 ? -16.550 10.845 6.649 1.00 95.69 285 PHE A C 1
ATOM 2225 O O . PHE A 1 285 ? -17.417 10.108 6.190 1.00 95.69 285 PHE A O 1
ATOM 2232 N N . VAL A 1 286 ? -16.296 12.046 6.137 1.00 91.50 286 VAL A N 1
ATOM 2233 C CA . VAL A 1 286 ? -16.983 12.622 4.984 1.00 91.50 286 VAL A CA 1
ATOM 2234 C C . VAL A 1 286 ? -16.028 12.621 3.801 1.00 91.50 286 VAL A C 1
ATOM 2236 O O . VAL A 1 286 ? -15.010 13.320 3.807 1.00 91.50 286 VAL A O 1
ATOM 2239 N N . ILE A 1 287 ? -16.371 11.838 2.779 1.00 85.31 287 ILE A N 1
ATOM 2240 C CA . ILE A 1 287 ? -15.633 11.808 1.515 1.00 85.31 287 ILE A CA 1
ATOM 2241 C C . ILE A 1 287 ? -15.866 13.133 0.780 1.00 85.31 287 ILE A C 1
ATOM 2243 O O . ILE A 1 287 ? -17.017 13.576 0.679 1.00 85.31 287 ILE A O 1
ATOM 2247 N N . PRO A 1 288 ? -14.819 13.772 0.226 1.00 79.88 288 PRO A N 1
ATOM 2248 C CA . PRO A 1 288 ? -14.997 14.963 -0.584 1.00 79.88 288 PRO A CA 1
ATOM 2249 C C . PRO A 1 288 ? -15.945 14.685 -1.747 1.00 79.88 288 PRO A C 1
ATOM 2251 O O . PRO A 1 288 ? -15.907 13.622 -2.371 1.00 79.88 288 PRO A O 1
ATOM 2254 N N . LYS A 1 289 ? -16.811 15.654 -2.049 1.00 76.62 289 LYS A N 1
ATOM 2255 C CA . LYS A 1 289 ? -17.764 15.527 -3.152 1.00 76.62 289 LYS A CA 1
ATOM 2256 C C . LYS A 1 289 ? -17.003 15.190 -4.432 1.00 76.62 289 LYS A C 1
ATOM 2258 O O . LYS A 1 289 ? -16.094 15.929 -4.816 1.00 76.62 289 LYS A O 1
ATOM 2263 N N . GLN A 1 290 ? -17.361 14.077 -5.068 1.00 69.94 290 GLN A N 1
ATOM 2264 C CA . GLN A 1 290 ? -16.741 13.658 -6.321 1.00 69.94 290 GLN A CA 1
ATOM 2265 C C . GLN A 1 290 ? -16.882 14.762 -7.381 1.00 69.94 290 GLN A C 1
ATOM 2267 O O . GLN A 1 290 ? -17.845 15.542 -7.325 1.00 69.94 290 GLN A O 1
ATOM 2272 N N . PRO A 1 291 ? -15.918 14.867 -8.314 1.00 65.00 291 PRO A N 1
ATOM 2273 C CA . PRO A 1 291 ? -15.997 15.866 -9.362 1.00 65.00 291 PRO A CA 1
ATOM 2274 C C . PRO A 1 291 ? -17.300 15.683 -10.157 1.00 65.00 291 PRO A C 1
ATOM 2276 O O . PRO A 1 291 ? -17.797 14.555 -10.250 1.00 65.00 291 PRO A O 1
ATOM 2279 N N . PRO A 1 292 ? -17.894 16.755 -10.709 1.00 63.88 292 PRO A N 1
ATOM 2280 C CA . PRO A 1 292 ? -19.072 16.606 -11.548 1.00 63.88 292 PRO A CA 1
ATOM 2281 C C . PRO A 1 292 ? -18.796 15.649 -12.720 1.00 63.88 292 PRO A C 1
ATOM 2283 O O . PRO A 1 292 ? -17.670 15.532 -13.204 1.00 63.88 292 PRO A O 1
ATOM 2286 N N . GLN A 1 293 ? -19.843 14.978 -13.205 1.00 62.56 293 GLN A N 1
ATOM 2287 C CA . GLN A 1 293 ? -19.753 14.033 -14.331 1.00 62.56 293 GLN A CA 1
ATOM 2288 C C . GLN A 1 293 ? -19.312 14.690 -15.653 1.00 62.56 293 GLN A C 1
ATOM 2290 O O . GLN A 1 293 ? -19.046 13.991 -16.624 1.00 62.56 293 GLN A O 1
ATOM 2295 N N . ASP A 1 294 ? -19.209 16.020 -15.690 1.00 64.31 294 ASP A N 1
ATOM 2296 C CA . ASP A 1 294 ? -18.732 16.795 -16.836 1.00 64.31 294 ASP A CA 1
ATOM 2297 C C . ASP A 1 294 ? -17.210 16.705 -17.062 1.00 64.31 294 ASP A C 1
ATOM 2299 O O . ASP A 1 294 ? -16.687 17.335 -17.977 1.00 64.31 294 ASP A O 1
ATOM 2303 N N . GLY A 1 295 ? -16.479 15.939 -16.244 1.00 60.19 295 GLY A N 1
ATOM 2304 C CA . GLY A 1 295 ? -15.027 15.787 -16.369 1.00 60.19 295 GLY A CA 1
ATOM 2305 C C . GLY A 1 295 ? -14.232 16.973 -15.810 1.00 60.19 295 GLY A C 1
ATOM 2306 O O . GLY A 1 295 ? -13.017 17.062 -16.019 1.00 60.19 295 GLY A O 1
ATOM 2307 N N . THR A 1 296 ? -14.885 17.890 -15.086 1.00 67.50 296 THR A N 1
ATOM 2308 C CA . THR A 1 296 ? -14.223 18.960 -14.334 1.00 67.50 296 THR A CA 1
ATOM 2309 C C . THR A 1 296 ? -13.973 18.592 -12.884 1.00 67.50 296 THR A C 1
ATOM 2311 O O . THR A 1 296 ? -14.604 17.715 -12.322 1.00 67.50 296 THR A O 1
ATOM 2314 N N . CYS A 1 297 ? -13.056 19.304 -12.227 1.00 66.88 297 CYS A N 1
ATOM 2315 C CA . CYS A 1 297 ? -12.806 19.166 -10.794 1.00 66.88 297 CYS A CA 1
ATOM 2316 C C . CYS A 1 297 ? -13.875 19.856 -9.929 1.00 66.88 297 CYS A C 1
ATOM 2318 O O . CYS A 1 297 ? -13.784 19.794 -8.707 1.00 66.88 297 CYS A O 1
ATOM 2320 N N . GLY A 1 298 ? -14.839 20.567 -10.531 1.00 66.31 298 GLY A N 1
ATOM 2321 C CA . GLY A 1 298 ? -15.876 21.319 -9.815 1.00 66.31 298 GLY A CA 1
ATOM 2322 C C . GLY A 1 298 ? -15.376 22.483 -8.943 1.00 66.31 298 GLY A C 1
ATOM 2323 O O . GLY A 1 298 ? -16.178 23.101 -8.245 1.00 66.31 298 GLY A O 1
ATOM 2324 N N . LEU A 1 299 ? -14.074 22.801 -8.957 1.00 66.75 299 LEU A N 1
ATOM 2325 C CA . LEU A 1 299 ? -13.494 23.872 -8.142 1.00 66.75 299 LEU A CA 1
ATOM 2326 C C . LEU A 1 299 ? -13.857 25.256 -8.700 1.00 66.75 299 LEU A C 1
ATOM 2328 O O . LEU A 1 299 ? -13.536 25.570 -9.848 1.00 66.75 299 LEU A O 1
ATOM 2332 N N . ASN A 1 300 ? -14.446 26.106 -7.856 1.00 64.56 300 ASN A N 1
ATOM 2333 C CA . ASN A 1 300 ? -14.699 27.517 -8.139 1.00 64.56 300 ASN A CA 1
ATOM 2334 C C . ASN A 1 300 ? -14.034 28.402 -7.060 1.00 64.56 300 ASN A C 1
ATOM 2336 O O . ASN A 1 300 ? -14.436 28.319 -5.898 1.00 64.56 300 ASN A O 1
ATOM 2340 N N . PRO A 1 301 ? -13.023 29.228 -7.398 1.00 66.81 301 PRO A N 1
ATOM 2341 C CA . PRO A 1 301 ? -12.446 29.419 -8.732 1.00 66.81 301 PRO A CA 1
ATOM 2342 C C . PRO A 1 301 ? -11.589 28.226 -9.194 1.00 66.81 301 PRO A C 1
ATOM 2344 O O . PRO A 1 301 ? -11.013 27.502 -8.379 1.00 66.81 301 PRO A O 1
ATOM 2347 N N . CYS A 1 302 ? -11.461 28.047 -10.515 1.00 67.75 302 CYS A N 1
ATOM 2348 C CA . CYS A 1 302 ? -10.575 27.037 -11.100 1.00 67.75 302 CYS A CA 1
ATOM 2349 C C . CYS A 1 302 ? -9.113 27.327 -10.724 1.00 67.75 302 CYS A C 1
ATOM 2351 O O . CYS A 1 302 ? -8.595 28.400 -11.033 1.00 67.75 302 CYS A O 1
ATOM 2353 N N . ARG A 1 303 ? -8.437 26.360 -10.088 1.00 64.12 303 ARG A N 1
ATOM 2354 C CA . ARG A 1 303 ? -7.047 26.524 -9.617 1.00 64.12 303 ARG A CA 1
ATOM 2355 C C . ARG A 1 303 ? -5.993 25.902 -10.537 1.00 64.12 303 ARG A C 1
ATOM 2357 O O . ARG A 1 303 ? -4.886 26.417 -10.607 1.00 64.12 303 ARG A O 1
ATOM 2364 N N . CYS A 1 304 ? -6.322 24.814 -11.237 1.00 65.06 304 CYS A N 1
ATOM 2365 C CA . CYS A 1 304 ? -5.341 24.012 -11.979 1.00 65.06 304 CYS A CA 1
ATOM 2366 C C . CYS A 1 304 ? -5.408 24.157 -13.504 1.00 65.06 304 CYS A C 1
ATOM 2368 O O . CYS A 1 304 ? -4.432 23.841 -14.168 1.00 65.06 304 CYS A O 1
ATOM 2370 N N . ARG A 1 305 ? -6.548 24.592 -14.066 1.00 60.59 305 ARG A N 1
ATOM 2371 C CA . ARG A 1 305 ? -6.827 24.628 -15.521 1.00 60.59 305 ARG A CA 1
ATOM 2372 C C . ARG A 1 305 ? -6.606 23.297 -16.273 1.00 60.59 305 ARG A C 1
ATOM 2374 O O . ARG A 1 305 ? -6.558 23.307 -17.494 1.00 60.59 305 ARG A O 1
ATOM 2381 N N . ASN A 1 306 ? -6.535 22.168 -15.566 1.00 61.31 306 ASN A N 1
ATOM 2382 C CA . ASN A 1 306 ? -6.214 20.855 -16.144 1.00 61.31 306 ASN A CA 1
ATOM 2383 C C . ASN A 1 306 ? -7.444 20.011 -16.513 1.00 61.31 306 ASN A C 1
ATOM 2385 O O . ASN A 1 306 ? -7.302 18.923 -17.065 1.00 61.31 306 ASN A O 1
ATOM 2389 N N . CYS A 1 307 ? -8.651 20.471 -16.186 1.00 64.44 307 CYS A N 1
ATOM 2390 C CA . CYS A 1 307 ? -9.874 19.761 -16.541 1.00 64.44 307 CYS A CA 1
ATOM 2391 C C . CYS A 1 307 ? -10.170 19.911 -18.030 1.00 64.44 307 CYS A C 1
ATOM 2393 O O . CYS A 1 307 ? -10.212 21.031 -18.539 1.00 64.44 307 CYS A O 1
ATOM 2395 N N . TRP A 1 308 ? -10.388 18.780 -18.698 1.00 55.38 308 TRP A N 1
ATOM 2396 C CA . TRP A 1 308 ? -10.458 18.690 -20.156 1.00 55.38 308 TRP A CA 1
ATOM 2397 C C . TRP A 1 308 ? -11.708 19.324 -20.778 1.00 55.38 308 TRP A C 1
ATOM 2399 O O . TRP A 1 308 ? -11.685 19.652 -21.959 1.00 55.38 308 TRP A O 1
ATOM 2409 N N . VAL A 1 309 ? -12.781 19.549 -20.011 1.00 53.28 309 VAL A N 1
ATOM 2410 C CA . VAL A 1 309 ? -14.043 20.074 -20.553 1.00 53.28 309 VAL A CA 1
ATOM 2411 C C . VAL A 1 309 ? -14.500 21.281 -19.744 1.00 53.28 309 VAL A C 1
ATOM 2413 O O . VAL A 1 309 ? -15.030 21.147 -18.651 1.00 53.28 309 VAL A O 1
ATOM 2416 N N . LYS A 1 310 ? -14.337 22.501 -20.263 1.00 49.59 310 LYS A N 1
ATOM 2417 C CA . LYS A 1 310 ? -15.107 23.635 -19.730 1.00 49.59 310 LYS A CA 1
ATOM 2418 C C . LYS A 1 310 ? -16.550 23.489 -20.215 1.00 49.59 310 LYS A C 1
ATOM 2420 O O . LYS A 1 310 ? -16.777 23.493 -21.422 1.00 49.59 310 LYS A O 1
ATOM 2425 N N . ASN A 1 311 ? -17.524 23.472 -19.302 1.00 48.34 311 ASN A N 1
ATOM 2426 C CA . ASN A 1 311 ? -18.962 23.516 -19.634 1.00 48.34 311 ASN A CA 1
ATOM 2427 C C . ASN A 1 311 ? -19.360 24.664 -20.586 1.00 48.34 311 ASN A C 1
ATOM 2429 O O . ASN A 1 311 ? -20.429 24.623 -21.191 1.00 48.34 311 ASN A O 1
ATOM 2433 N N . GLU A 1 312 ? -18.520 25.689 -20.758 1.00 49.31 312 GLU A N 1
ATOM 2434 C CA . 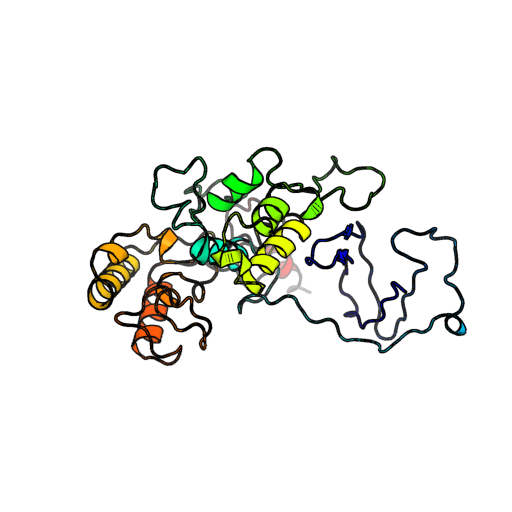GLU A 1 312 ? -18.765 26.767 -21.720 1.00 49.31 312 GLU A CA 1
ATOM 2435 C C 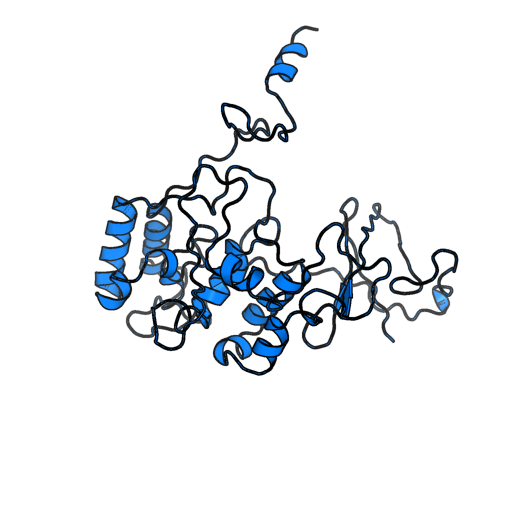. GLU A 1 312 ? -18.700 26.310 -23.189 1.00 49.31 312 GLU A C 1
ATOM 2437 O O . GLU A 1 312 ? -19.409 26.878 -24.017 1.00 49.31 312 GLU A O 1
ATOM 2442 N N . GLN A 1 313 ? -17.946 25.256 -23.527 1.00 45.34 313 GLN A N 1
ATOM 2443 C CA . GLN A 1 313 ? -17.846 24.769 -24.912 1.00 45.34 313 GLN A CA 1
ATOM 2444 C C . GLN A 1 313 ? -19.035 23.903 -25.357 1.00 45.34 313 GLN A C 1
ATOM 2446 O O . GLN A 1 313 ? -19.324 23.850 -26.549 1.00 45.34 313 GLN A O 1
ATOM 2451 N N . MET A 1 314 ? -19.796 23.299 -24.437 1.00 45.03 314 MET A N 1
ATOM 2452 C CA . MET A 1 314 ? -20.984 22.514 -24.815 1.00 45.03 314 MET A CA 1
ATOM 2453 C C . MET A 1 314 ? -22.203 23.375 -25.177 1.00 45.03 314 MET A C 1
ATOM 2455 O O . MET A 1 314 ? -23.093 22.908 -25.882 1.00 45.03 314 MET A O 1
ATOM 2459 N N . LYS A 1 315 ? -22.240 24.656 -24.782 1.00 42.19 315 LYS A N 1
ATOM 2460 C CA . LYS A 1 315 ? -23.323 25.574 -25.186 1.00 42.19 315 LYS A CA 1
ATOM 2461 C C . LYS A 1 315 ? -23.200 26.072 -26.629 1.00 42.19 315 LYS A C 1
ATOM 2463 O O . LYS A 1 315 ? -24.172 26.610 -27.152 1.00 42.19 315 LYS A O 1
ATOM 2468 N N . HIS A 1 316 ? -22.042 25.902 -27.271 1.00 42.62 316 HIS A N 1
ATOM 2469 C CA . HIS A 1 316 ? -21.824 26.364 -28.646 1.00 42.62 316 HIS A CA 1
ATOM 2470 C C . HIS A 1 316 ? -22.260 25.349 -29.715 1.00 42.62 316 HIS A C 1
ATOM 2472 O O . HIS A 1 316 ? -22.521 25.749 -30.841 1.00 42.62 316 HIS A O 1
ATOM 2478 N N . ASN A 1 317 ? -22.434 24.070 -29.360 1.00 42.00 317 ASN A N 1
ATOM 2479 C CA . ASN A 1 317 ? -22.790 23.014 -30.321 1.00 42.00 317 ASN A CA 1
ATOM 2480 C C . ASN A 1 317 ? -24.281 22.626 -30.315 1.00 42.00 317 ASN A C 1
ATOM 2482 O O . ASN A 1 317 ? -24.664 21.691 -31.003 1.00 42.00 317 ASN A O 1
ATOM 2486 N N . ALA A 1 318 ? -25.130 23.334 -29.561 1.00 42.47 318 ALA A N 1
ATOM 2487 C CA . ALA A 1 318 ? -26.590 23.147 -29.571 1.00 42.47 318 ALA A CA 1
ATOM 2488 C C . ALA A 1 318 ? -27.335 24.215 -30.401 1.00 42.47 318 ALA A C 1
ATOM 2490 O O . ALA A 1 318 ? -28.560 24.309 -30.352 1.00 42.47 318 ALA A O 1
ATOM 2491 N N . LYS A 1 319 ? -26.594 25.048 -31.140 1.00 41.59 319 LYS A N 1
ATOM 2492 C CA . LYS A 1 319 ? -27.122 25.996 -32.125 1.00 41.59 319 LYS A CA 1
ATOM 2493 C C . LYS A 1 319 ? -26.308 25.887 -33.412 1.00 41.59 319 LYS A C 1
ATOM 2495 O O . LYS A 1 319 ? -25.501 26.765 -33.685 1.00 41.59 319 LYS A O 1
ATOM 2500 N N . ASN A 1 320 ? -26.492 24.783 -34.125 1.00 37.72 320 ASN A N 1
ATOM 2501 C CA . ASN A 1 320 ? -26.360 24.651 -35.577 1.00 37.72 320 ASN A CA 1
ATOM 2502 C C . ASN A 1 320 ? -27.119 23.396 -35.996 1.00 37.72 320 ASN A C 1
ATOM 2504 O O . ASN A 1 320 ? -26.866 22.344 -35.367 1.00 37.72 320 ASN A O 1
#

Foldseek 3Di:
DPDAAADDDAPDWDKDFDADPLRAGQFTQPGTDHHHVPDDDDDCDRPPDPPDDHDPCVPDPHDDHYYDDDQDQVPDDFARACLRQQQLLCLLFPCVPQPPPPPNDPHHQFQAWDPDPPDPDTGGRNLCRQPVPPQQAFACDPPPHDPDIHGQNHFLSSGPNLVCVVVCVTVVVVVVSSNSSSRSVCRVVRVDHDRDDAPQALSPKDFDPVLLVVLLVLCCVQPRDVVSPGDPSSQARSRHRCSGLVLACQEDVVQVHSVVDPGSHAPHCVRPSSVVSSVSRNSGIDRGDGAPPQQDNPDVVDDPPPRPDDPVVVVVPVPD

Radius of gyration: 23.05 Å; Cα contacts (8 Å, |Δi|>4): 451; chains: 1; bounding box: 50×50×62 Å

Sequence (320 aa):
DGQAHFNLPSGIPIQLQALDKTGQAVMTMRTFIYVQPGELLSCVGCHENKNQAPPPARALNLGSCDDITPFPTQGYNGGFSFMKSVQPVLDKHCISCHGFGKATEKLDLRGIMPNRQHAWTPYSNSYSQLVNKPGMVRLLQRNQETGVSEPKDYFAHASKLAPKLLKGHCKSLLEDNAGLQTIIAWLDLNVQFFGDYSFSRVEGSTIDKNGEASLREAIKQRFGDELANQPFDTLVNVANPDQSRILNIALPTSDGGWNQIIKNQFKDKDDPDWIQFKKLVLNSFVIPKQPPQDGTCGLNPCRCRNCWVKNEQMKHNAKN

Nearest PDB structures (foldseek):
  9c3c-assembly1_d  TM=2.596E-01  e=9.984E+00  Oryctolagus cuniculus